Protein AF-A0A5R2N6Y0-F1 (afdb_monomer_lite)

Radius of gyration: 17.64 Å; chains: 1; bounding box: 46×38×47 Å

Structure (mmCIF, N/CA/C/O backbone):
data_AF-A0A5R2N6Y0-F1
#
_entry.id   AF-A0A5R2N6Y0-F1
#
loop_
_atom_site.group_PDB
_atom_site.id
_atom_site.type_symbol
_atom_site.label_atom_id
_atom_site.label_alt_id
_atom_site.label_comp_id
_atom_site.label_asym_id
_atom_site.label_entity_id
_atom_site.label_seq_id
_atom_site.pdbx_PDB_ins_code
_atom_site.Cartn_x
_atom_site.Cartn_y
_atom_site.Cartn_z
_atom_site.occupancy
_atom_site.B_iso_or_equiv
_atom_site.auth_seq_id
_atom_site.auth_comp_id
_atom_site.auth_asym_id
_atom_site.auth_atom_id
_atom_site.pdbx_PDB_model_num
ATOM 1 N N . ILE A 1 1 ? -4.511 22.707 -17.462 1.00 57.28 1 ILE A N 1
ATOM 2 C CA . ILE A 1 1 ? -5.552 21.693 -17.153 1.00 57.28 1 ILE A CA 1
ATOM 3 C C . ILE A 1 1 ? -4.842 20.467 -16.600 1.00 57.28 1 ILE A C 1
ATOM 5 O O . ILE A 1 1 ? -3.909 19.995 -17.238 1.00 57.28 1 ILE A O 1
ATOM 9 N N . ARG A 1 2 ? -5.201 20.004 -15.399 1.00 82.38 2 ARG A N 1
ATOM 10 C CA . ARG A 1 2 ? -4.613 18.801 -14.795 1.00 82.38 2 ARG A CA 1
ATOM 11 C C . ARG A 1 2 ? -5.496 17.604 -15.135 1.00 82.38 2 ARG A C 1
ATOM 13 O O . ARG A 1 2 ? -6.701 17.684 -14.935 1.00 82.38 2 ARG A O 1
ATOM 20 N N . LEU A 1 3 ? -4.907 16.534 -15.666 1.00 91.38 3 LEU A N 1
ATOM 21 C CA . LEU A 1 3 ? -5.649 15.322 -16.025 1.00 91.38 3 LEU A CA 1
ATOM 22 C C . LEU A 1 3 ? -6.227 14.631 -14.771 1.00 91.38 3 LEU A C 1
ATOM 24 O O . LEU A 1 3 ? -5.523 14.586 -13.751 1.00 91.38 3 LEU A O 1
ATOM 28 N N . PRO A 1 4 ? -7.440 14.048 -14.852 1.00 93.94 4 PRO A N 1
ATOM 29 C CA . PRO A 1 4 ? -8.005 13.199 -13.802 1.00 93.94 4 PRO A CA 1
ATOM 30 C C . PRO A 1 4 ? -7.062 12.065 -13.375 1.00 93.94 4 PRO A C 1
ATOM 32 O O . PRO A 1 4 ? -6.214 11.610 -14.151 1.00 93.94 4 PRO A O 1
ATOM 35 N N . ALA A 1 5 ? -7.156 11.628 -12.122 1.00 94.38 5 ALA A N 1
ATOM 36 C CA . ALA A 1 5 ? -6.259 10.621 -11.551 1.00 94.38 5 ALA A CA 1
ATOM 37 C C . ALA A 1 5 ? -6.280 9.262 -12.272 1.00 94.38 5 ALA A C 1
ATOM 39 O O . ALA A 1 5 ? -5.222 8.680 -12.508 1.00 94.38 5 ALA A O 1
ATOM 40 N N . ASP A 1 6 ? -7.454 8.789 -12.674 1.00 94.06 6 ASP A N 1
ATOM 41 C CA . ASP A 1 6 ? -7.654 7.590 -13.490 1.00 94.06 6 ASP A CA 1
ATOM 42 C C . ASP A 1 6 ? -6.983 7.728 -14.868 1.00 94.06 6 ASP A C 1
ATOM 44 O O . ASP A 1 6 ? -6.255 6.837 -15.304 1.00 94.06 6 ASP A O 1
ATOM 48 N N . C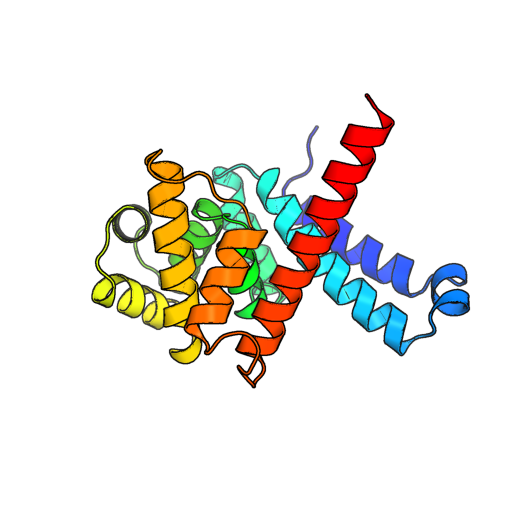YS A 1 7 ? -7.111 8.891 -15.514 1.00 95.44 7 CYS A N 1
ATOM 49 C CA . CYS A 1 7 ? -6.442 9.181 -16.782 1.00 95.44 7 CYS A CA 1
ATOM 50 C C . CYS A 1 7 ? -4.914 9.183 -16.625 1.00 95.44 7 CYS A C 1
ATOM 52 O O . CYS A 1 7 ? -4.198 8.589 -17.434 1.00 95.44 7 CYS A O 1
ATOM 54 N N . ARG A 1 8 ? -4.395 9.801 -15.556 1.00 95.56 8 ARG A N 1
ATOM 55 C CA . ARG A 1 8 ? -2.959 9.771 -15.233 1.00 95.56 8 ARG A CA 1
ATOM 56 C C . ARG A 1 8 ? -2.473 8.345 -14.978 1.00 95.56 8 ARG A C 1
ATOM 58 O O . ARG A 1 8 ? -1.400 7.982 -15.454 1.00 95.56 8 ARG A O 1
ATOM 65 N N . HIS A 1 9 ? -3.266 7.528 -14.287 1.00 96.50 9 HIS A N 1
ATOM 66 C CA . HIS A 1 9 ? -2.931 6.129 -14.051 1.00 96.50 9 HIS A CA 1
ATOM 67 C C . HIS A 1 9 ? -2.941 5.329 -15.360 1.00 96.50 9 HIS A C 1
ATOM 69 O O . HIS A 1 9 ? -2.053 4.515 -15.595 1.00 96.50 9 HIS A O 1
ATOM 75 N N . MET A 1 10 ? -3.912 5.559 -16.244 1.00 96.06 10 MET A N 1
ATOM 76 C CA . MET A 1 10 ? -3.956 4.909 -17.554 1.00 96.06 10 MET A CA 1
ATOM 77 C C . MET A 1 10 ? -2.708 5.227 -18.386 1.00 96.06 10 MET A C 1
ATOM 79 O O . MET A 1 10 ? -2.107 4.324 -18.968 1.00 96.06 10 MET A O 1
ATOM 83 N N . LEU A 1 11 ? -2.295 6.497 -18.417 1.00 96.19 11 LEU A N 1
ATOM 84 C CA . LEU A 1 11 ? -1.080 6.922 -19.115 1.00 96.19 11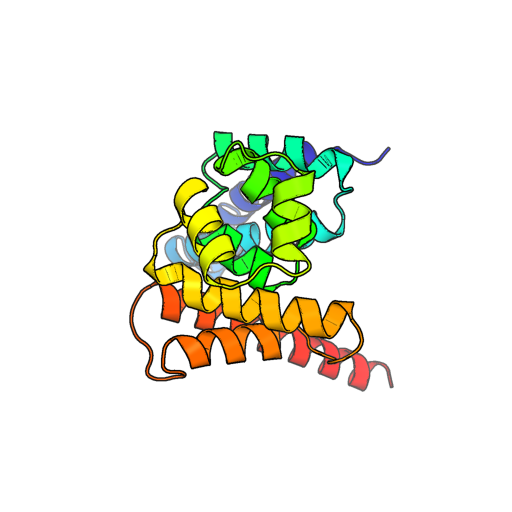 LEU A CA 1
ATOM 85 C C . LEU A 1 11 ? 0.173 6.272 -18.528 1.00 96.19 11 LEU A C 1
ATOM 87 O O . LEU A 1 11 ? 1.023 5.813 -19.283 1.00 96.19 11 LEU A O 1
ATOM 91 N N . LEU A 1 12 ? 0.265 6.193 -17.200 1.00 95.50 12 LEU A N 1
ATOM 92 C CA . LEU A 1 12 ? 1.356 5.521 -16.497 1.00 95.50 12 LEU A CA 1
ATOM 93 C C . LEU A 1 12 ? 1.482 4.054 -16.929 1.00 95.50 12 LEU A C 1
ATOM 95 O O . LEU A 1 12 ? 2.579 3.620 -17.275 1.00 95.50 12 LEU A O 1
ATOM 99 N N . ILE A 1 13 ? 0.371 3.311 -16.967 1.00 95.12 13 ILE A N 1
ATOM 100 C CA . ILE A 1 13 ? 0.380 1.899 -17.379 1.00 95.12 13 ILE A CA 1
ATOM 101 C C . ILE A 1 13 ? 0.777 1.758 -18.849 1.00 95.12 13 ILE A C 1
ATOM 103 O O . ILE A 1 13 ? 1.698 1.005 -19.157 1.00 95.12 13 ILE A O 1
ATOM 107 N N . LYS A 1 14 ? 0.165 2.535 -19.751 1.00 95.69 14 LYS A N 1
ATOM 108 C CA . LYS A 1 14 ? 0.486 2.497 -21.189 1.00 95.69 14 LYS A CA 1
ATOM 109 C C . LYS A 1 14 ? 1.938 2.872 -21.478 1.00 95.69 14 LYS A C 1
ATOM 111 O O . LYS A 1 14 ? 2.580 2.265 -22.338 1.00 95.69 14 LYS A O 1
ATOM 116 N N . LEU A 1 15 ? 2.472 3.859 -20.760 1.00 95.06 15 LEU A N 1
ATOM 117 C CA . LEU A 1 15 ? 3.880 4.230 -20.850 1.00 95.06 15 LEU A CA 1
ATOM 118 C C . LEU A 1 15 ? 4.766 3.061 -20.416 1.00 95.06 15 LEU A C 1
ATOM 120 O O . LEU A 1 15 ? 5.725 2.737 -21.112 1.00 95.06 15 LEU A O 1
ATOM 124 N N . GLY A 1 16 ? 4.424 2.401 -19.309 1.00 93.94 16 GLY A N 1
ATOM 125 C CA . GLY A 1 16 ? 5.150 1.228 -18.844 1.00 93.94 16 GLY A CA 1
ATOM 126 C C . GLY A 1 16 ? 5.135 0.083 -19.859 1.00 93.94 16 GLY A C 1
ATOM 127 O O . GLY A 1 16 ? 6.185 -0.454 -20.208 1.00 93.94 16 GLY A O 1
ATOM 128 N N . GLU A 1 17 ? 3.968 -0.250 -20.405 1.00 93.31 17 GLU A N 1
ATOM 129 C CA . GLU A 1 17 ? 3.820 -1.267 -21.454 1.00 93.31 17 GLU A CA 1
ATOM 130 C C . GLU A 1 17 ? 4.674 -0.952 -22.687 1.00 93.31 17 GLU A C 1
ATOM 132 O O . GLU A 1 17 ? 5.373 -1.829 -23.195 1.00 93.31 17 GLU A O 1
ATOM 137 N N . THR A 1 18 ? 4.683 0.312 -23.116 1.00 94.94 18 THR A N 1
ATOM 138 C CA . THR A 1 18 ? 5.470 0.768 -24.268 1.00 94.94 18 THR A CA 1
ATOM 139 C C . THR A 1 18 ? 6.968 0.656 -23.987 1.00 94.94 18 THR A C 1
ATOM 141 O O . THR A 1 18 ? 7.702 0.029 -24.754 1.00 94.94 18 THR A O 1
ATOM 144 N N . LEU A 1 19 ? 7.430 1.198 -22.854 1.00 93.06 19 LEU A N 1
ATOM 145 C CA . LEU A 1 19 ? 8.840 1.166 -22.454 1.00 93.06 19 LEU A CA 1
ATOM 146 C C . LEU A 1 19 ? 9.360 -0.264 -22.303 1.00 93.06 19 LEU A C 1
ATOM 148 O O . LEU A 1 19 ? 10.490 -0.541 -22.694 1.00 93.06 19 LEU A O 1
ATOM 152 N N . LYS A 1 20 ? 8.532 -1.181 -21.793 1.00 93.19 20 LYS A N 1
ATOM 153 C CA . LYS A 1 20 ? 8.876 -2.601 -21.648 1.00 93.19 20 LYS A CA 1
ATOM 154 C C . LYS A 1 20 ? 9.279 -3.233 -22.981 1.00 93.19 20 LYS A C 1
ATOM 156 O O . LYS A 1 20 ? 10.174 -4.067 -23.007 1.00 93.19 20 LYS A O 1
ATOM 161 N N . THR A 1 21 ? 8.624 -2.833 -24.070 1.00 92.50 21 THR A N 1
ATOM 162 C CA . THR A 1 21 ? 8.862 -3.365 -25.424 1.00 92.50 21 THR A CA 1
ATOM 163 C C . THR A 1 21 ? 9.899 -2.579 -26.227 1.00 92.50 21 THR A C 1
ATOM 165 O O . THR A 1 21 ? 10.207 -2.945 -27.358 1.00 92.50 21 THR A O 1
ATOM 168 N N . SER A 1 22 ? 10.459 -1.507 -25.657 1.00 95.25 22 SER A N 1
ATOM 169 C CA . SER A 1 22 ? 11.467 -0.693 -26.334 1.00 95.25 22 SER A CA 1
ATOM 170 C C . SER A 1 22 ? 12.722 -1.520 -26.649 1.00 95.25 22 SER A C 1
ATOM 172 O O . SER A 1 22 ? 13.225 -2.207 -25.751 1.00 95.25 22 SER A O 1
ATOM 174 N N . PRO A 1 23 ? 13.298 -1.404 -27.864 1.00 95.12 23 PRO A N 1
ATOM 175 C CA . PRO A 1 23 ? 14.537 -2.090 -28.226 1.00 95.12 23 PRO A CA 1
ATOM 176 C C . PRO A 1 23 ? 15.677 -1.854 -27.229 1.00 95.12 23 PRO A C 1
ATOM 178 O O . PRO A 1 23 ? 16.422 -2.778 -26.920 1.00 95.12 23 PRO A O 1
ATOM 181 N N . LEU A 1 24 ? 15.775 -0.644 -26.665 1.00 94.94 24 LEU A N 1
ATOM 182 C CA . LEU A 1 24 ? 16.801 -0.300 -25.680 1.00 94.94 24 LEU A CA 1
ATOM 183 C C . LEU A 1 24 ? 16.637 -1.094 -24.374 1.00 94.94 24 LEU A C 1
ATOM 185 O O . LEU A 1 24 ? 17.597 -1.669 -23.869 1.00 94.94 24 LEU A O 1
ATOM 189 N N . VAL A 1 25 ? 15.418 -1.142 -23.828 1.00 93.56 25 VAL A N 1
ATOM 190 C CA . VAL A 1 25 ? 15.126 -1.863 -22.576 1.00 93.56 25 VAL A CA 1
ATOM 191 C C . VAL A 1 25 ? 15.329 -3.363 -22.772 1.00 93.56 25 VAL A C 1
ATOM 193 O O . VAL A 1 25 ? 15.948 -4.025 -21.937 1.00 93.56 25 VAL A O 1
ATOM 196 N N . MET A 1 26 ? 14.869 -3.881 -23.909 1.00 93.75 26 MET A N 1
ATOM 197 C CA . MET A 1 26 ? 15.030 -5.279 -24.285 1.00 93.75 26 MET A CA 1
ATOM 198 C C . MET A 1 26 ? 16.501 -5.676 -24.428 1.00 93.75 26 MET A C 1
ATOM 200 O O . MET A 1 26 ? 16.897 -6.704 -23.881 1.00 93.75 26 MET A O 1
ATOM 204 N N . ALA A 1 27 ? 17.317 -4.845 -25.082 1.00 94.44 27 ALA A N 1
ATOM 205 C CA . ALA A 1 27 ? 18.749 -5.088 -25.241 1.00 94.44 27 ALA A CA 1
ATOM 206 C C . ALA A 1 27 ? 19.511 -5.064 -23.904 1.00 94.44 27 ALA A C 1
ATOM 208 O O . ALA A 1 27 ? 20.432 -5.852 -23.710 1.00 94.44 27 ALA A O 1
ATOM 209 N N . LEU A 1 28 ? 19.126 -4.191 -22.967 1.00 94.19 28 LEU A N 1
ATOM 210 C CA . LEU A 1 28 ? 19.816 -4.043 -21.680 1.00 94.19 28 LEU A CA 1
ATOM 211 C C . LEU A 1 28 ? 19.424 -5.095 -20.633 1.00 94.19 28 LEU A C 1
ATOM 213 O O . LEU A 1 28 ? 20.216 -5.401 -19.742 1.00 94.19 28 LEU A O 1
ATOM 217 N N . MET A 1 29 ? 18.185 -5.594 -20.670 1.00 92.94 29 MET A N 1
ATOM 218 C CA . MET A 1 29 ? 17.612 -6.358 -19.552 1.00 92.94 29 MET A CA 1
ATOM 219 C C . MET A 1 29 ? 17.082 -7.738 -19.947 1.00 92.94 29 MET A C 1
ATOM 221 O O . MET A 1 29 ? 16.985 -8.607 -19.079 1.00 92.94 29 MET A O 1
ATOM 225 N N . GLY A 1 30 ? 16.737 -7.951 -21.218 1.00 93.12 30 GLY A N 1
ATOM 226 C CA . GLY A 1 30 ? 15.972 -9.115 -21.661 1.00 93.12 30 GLY A CA 1
ATOM 227 C C . GLY A 1 30 ? 14.502 -9.083 -21.211 1.00 93.12 30 GLY A C 1
ATOM 228 O O . GLY A 1 30 ? 14.109 -8.315 -20.329 1.00 93.12 30 GLY A O 1
ATOM 229 N N . THR A 1 31 ? 13.681 -9.951 -21.811 1.00 92.19 31 THR A N 1
ATOM 230 C CA . THR A 1 31 ? 12.213 -10.007 -21.629 1.00 92.19 31 THR A CA 1
ATOM 231 C C . THR A 1 31 ? 11.795 -10.137 -20.164 1.00 92.19 31 THR A C 1
ATOM 233 O O . THR A 1 31 ? 11.099 -9.276 -19.628 1.00 92.19 31 THR A O 1
ATOM 236 N N . ALA A 1 32 ? 12.254 -11.196 -19.493 1.00 92.38 32 ALA A N 1
ATOM 237 C CA . ALA A 1 32 ? 11.791 -11.559 -18.156 1.00 92.38 32 ALA A CA 1
ATOM 238 C C . ALA A 1 32 ? 12.119 -10.481 -17.110 1.00 92.38 32 ALA A C 1
ATOM 240 O O . ALA A 1 32 ? 11.308 -10.162 -16.235 1.00 92.38 32 ALA A O 1
ATOM 241 N N . ARG A 1 33 ? 13.311 -9.874 -17.202 1.00 92.81 33 ARG A N 1
ATOM 242 C CA . ARG A 1 33 ? 13.708 -8.798 -16.287 1.00 92.81 33 ARG A CA 1
ATOM 243 C C . ARG A 1 33 ? 12.958 -7.505 -16.596 1.00 92.81 33 ARG A C 1
ATOM 245 O O . ARG A 1 33 ? 12.557 -6.827 -15.651 1.00 92.81 33 ARG A O 1
ATOM 252 N N . ALA A 1 34 ? 12.749 -7.177 -17.874 1.00 93.31 34 ALA A N 1
ATOM 253 C CA . ALA A 1 34 ? 11.971 -6.010 -18.282 1.00 93.31 34 ALA A CA 1
ATOM 254 C C . ALA A 1 34 ? 10.522 -6.094 -17.773 1.00 93.31 34 ALA A C 1
ATOM 256 O O . ALA A 1 34 ? 10.026 -5.136 -17.183 1.00 93.31 34 ALA A O 1
ATOM 257 N N . GLU A 1 35 ? 9.871 -7.253 -17.902 1.00 92.31 35 GLU A N 1
ATOM 258 C CA . GLU A 1 35 ? 8.526 -7.500 -17.365 1.00 92.31 35 GLU A CA 1
ATOM 259 C C . GLU A 1 35 ? 8.453 -7.294 -15.855 1.00 92.31 35 GLU A C 1
ATOM 261 O O . GLU A 1 35 ? 7.593 -6.557 -15.360 1.00 92.31 35 GLU A O 1
ATOM 266 N N . ARG A 1 36 ? 9.379 -7.910 -15.111 1.00 90.19 36 ARG A N 1
ATOM 267 C CA . ARG A 1 36 ? 9.393 -7.806 -13.651 1.00 90.19 36 ARG A CA 1
ATOM 268 C C . ARG A 1 36 ? 9.601 -6.366 -13.191 1.00 90.19 36 ARG A C 1
ATOM 270 O O . ARG A 1 36 ? 8.836 -5.879 -12.360 1.00 90.19 36 ARG A O 1
ATOM 277 N N . VAL A 1 37 ? 10.611 -5.691 -13.743 1.00 91.25 37 VAL A N 1
ATOM 278 C CA . VAL A 1 37 ? 10.953 -4.314 -13.369 1.00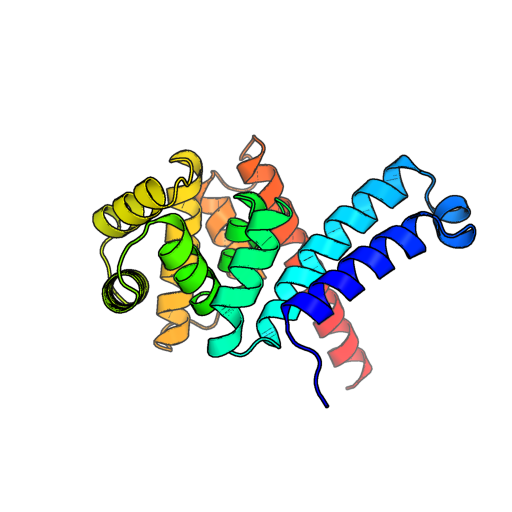 91.25 37 VAL A CA 1
ATOM 279 C C . VAL A 1 37 ? 9.836 -3.355 -13.746 1.00 91.25 37 VAL A C 1
ATOM 281 O O . VAL A 1 37 ? 9.507 -2.483 -12.945 1.00 91.25 37 VAL A O 1
ATOM 284 N N . MET A 1 38 ? 9.204 -3.532 -14.909 1.00 92.88 38 MET A N 1
ATOM 285 C CA . MET A 1 38 ? 8.116 -2.653 -15.317 1.00 92.88 38 MET A CA 1
ATOM 286 C C . MET A 1 38 ? 6.889 -2.800 -14.419 1.00 92.88 38 MET A C 1
ATOM 288 O O . MET A 1 38 ? 6.314 -1.797 -14.002 1.00 92.88 38 MET A O 1
ATOM 292 N N . ARG A 1 39 ? 6.519 -4.033 -14.056 1.00 89.88 39 ARG A N 1
ATOM 293 C CA . ARG A 1 39 ? 5.416 -4.284 -13.119 1.00 89.88 39 ARG A CA 1
ATOM 294 C C . ARG A 1 39 ? 5.681 -3.638 -11.757 1.00 89.88 39 ARG A C 1
ATOM 296 O O . ARG A 1 39 ? 4.815 -2.950 -11.224 1.00 89.88 39 ARG A O 1
ATOM 303 N N . GLU A 1 40 ? 6.885 -3.811 -11.212 1.00 89.94 40 GLU A N 1
ATOM 304 C CA . GLU A 1 40 ? 7.291 -3.177 -9.949 1.00 89.94 40 GLU A CA 1
ATOM 305 C C . GLU A 1 40 ? 7.303 -1.640 -10.048 1.00 89.94 40 GLU A C 1
ATOM 307 O O . GLU A 1 40 ? 6.867 -0.955 -9.120 1.00 89.94 40 GLU A O 1
ATOM 312 N N . ALA A 1 41 ? 7.783 -1.085 -11.164 1.00 92.44 41 ALA A N 1
ATOM 313 C CA . ALA A 1 41 ? 7.814 0.354 -11.407 1.00 92.44 41 ALA A CA 1
ATOM 314 C C . ALA A 1 41 ? 6.405 0.946 -11.526 1.00 92.44 41 ALA A C 1
ATOM 316 O O . ALA A 1 41 ? 6.136 1.967 -10.897 1.00 92.44 41 ALA A O 1
ATOM 317 N N . CYS A 1 42 ? 5.499 0.285 -12.253 1.00 94.50 42 CYS A N 1
ATOM 318 C CA . CYS A 1 42 ? 4.108 0.713 -12.385 1.00 94.50 42 CYS A CA 1
ATOM 319 C C . CYS A 1 42 ? 3.416 0.737 -11.022 1.00 94.50 42 CYS A C 1
ATOM 321 O O . CYS A 1 42 ? 2.864 1.762 -10.646 1.00 94.50 42 CYS A O 1
ATOM 323 N N . VAL A 1 43 ? 3.541 -0.333 -10.228 1.00 92.75 43 VAL A N 1
ATOM 324 C CA . VAL A 1 43 ? 2.970 -0.387 -8.871 1.00 92.75 43 VAL A CA 1
ATOM 325 C C . VAL A 1 43 ? 3.488 0.758 -7.994 1.00 92.75 43 VAL A C 1
ATOM 327 O O . VAL A 1 43 ? 2.705 1.403 -7.298 1.00 92.75 43 VAL A O 1
ATOM 330 N N . LYS A 1 44 ? 4.795 1.048 -8.029 1.00 92.31 44 LYS A N 1
ATOM 331 C CA . LYS A 1 44 ? 5.374 2.176 -7.280 1.00 92.31 44 LYS A CA 1
ATOM 332 C C . LYS A 1 44 ? 4.845 3.520 -7.765 1.00 92.31 44 LYS A C 1
ATOM 334 O O . LYS A 1 44 ? 4.424 4.334 -6.950 1.00 92.31 44 LYS A O 1
ATOM 339 N N . ALA A 1 45 ? 4.830 3.730 -9.075 1.00 95.00 45 ALA A N 1
ATOM 340 C CA . ALA A 1 45 ? 4.345 4.963 -9.668 1.00 95.00 45 ALA A CA 1
ATOM 341 C C . ALA A 1 45 ? 2.849 5.179 -9.374 1.00 95.00 45 ALA A C 1
ATOM 343 O O . ALA A 1 45 ? 2.443 6.312 -9.134 1.00 95.00 45 ALA A O 1
ATOM 344 N N . SER A 1 46 ? 2.039 4.117 -9.305 1.00 96.25 46 SER A N 1
ATOM 345 C CA . SER A 1 46 ? 0.634 4.194 -8.891 1.00 96.25 46 SER A CA 1
ATOM 346 C C . SER A 1 46 ? 0.490 4.651 -7.437 1.00 96.25 46 SER A C 1
ATOM 348 O O . SER A 1 46 ? -0.404 5.435 -7.135 1.00 96.25 46 SER A O 1
ATOM 350 N N . VAL A 1 47 ? 1.392 4.235 -6.539 1.00 95.69 47 VAL A N 1
ATOM 351 C CA . VAL A 1 47 ? 1.422 4.734 -5.151 1.00 95.69 47 VAL A CA 1
ATOM 352 C C . VAL A 1 47 ? 1.842 6.206 -5.092 1.00 95.69 47 VAL A C 1
ATOM 354 O O . VAL A 1 47 ? 1.231 6.982 -4.360 1.00 95.69 47 VAL A O 1
ATOM 357 N N . THR A 1 48 ? 2.828 6.625 -5.889 1.00 94.06 48 THR A N 1
ATOM 358 C CA . THR A 1 48 ? 3.215 8.043 -6.009 1.00 94.06 48 THR A CA 1
ATOM 359 C C . THR A 1 48 ? 2.086 8.892 -6.598 1.00 94.06 48 THR A C 1
ATOM 361 O O . THR A 1 48 ? 1.838 10.005 -6.145 1.00 94.06 48 THR A O 1
ATOM 364 N N . LEU A 1 49 ? 1.333 8.365 -7.567 1.00 95.75 49 LEU A N 1
ATOM 365 C CA . LEU A 1 49 ? 0.192 9.056 -8.168 1.00 95.75 49 LEU A CA 1
ATOM 366 C C . LEU A 1 49 ? -0.871 9.429 -7.123 1.00 95.75 49 LEU A C 1
ATOM 368 O O . LEU A 1 49 ? -1.481 10.496 -7.238 1.00 95.75 49 LEU A O 1
ATOM 372 N N . ILE A 1 50 ? -1.054 8.605 -6.085 1.00 96.31 50 ILE A N 1
ATOM 373 C CA . ILE A 1 50 ? -1.978 8.887 -4.977 1.00 96.31 50 ILE A CA 1
ATOM 374 C C . ILE A 1 50 ? -1.590 10.172 -4.232 1.00 96.31 50 ILE A C 1
ATOM 376 O O . ILE A 1 50 ? -2.481 10.930 -3.865 1.00 96.31 50 ILE A O 1
ATOM 380 N N . GLU A 1 51 ? -0.298 10.474 -4.055 1.00 90.69 51 GLU A N 1
ATOM 381 C CA . GLU A 1 51 ? 0.163 11.707 -3.379 1.00 90.69 51 GLU A CA 1
ATOM 382 C C . GLU A 1 51 ? -0.342 12.962 -4.080 1.00 90.69 51 GLU A C 1
ATOM 384 O O . GLU A 1 51 ? -0.745 13.936 -3.454 1.00 90.69 51 GLU A O 1
ATOM 389 N N . GLY A 1 52 ? -0.363 12.912 -5.409 1.00 89.94 52 GLY A N 1
ATOM 390 C CA . GLY A 1 52 ? -0.912 13.965 -6.237 1.00 89.94 52 GLY A CA 1
ATOM 391 C C . GLY A 1 52 ? -2.412 13.825 -6.481 1.00 89.94 52 GLY A C 1
ATOM 392 O O . GLY A 1 52 ? -2.903 14.465 -7.407 1.00 89.94 52 GLY A O 1
ATOM 393 N N . THR A 1 53 ? -3.160 12.984 -5.780 1.00 94.94 53 THR A N 1
ATOM 394 C CA . THR A 1 53 ? -4.586 12.775 -6.061 1.00 94.94 53 THR A CA 1
ATOM 395 C C . THR A 1 53 ? -5.441 13.343 -4.943 1.00 94.94 53 THR A C 1
ATOM 397 O O . THR A 1 53 ? -5.294 12.967 -3.783 1.00 94.94 53 THR A O 1
ATOM 400 N N . ARG A 1 54 ? -6.342 14.259 -5.313 1.00 93.81 54 ARG A N 1
ATOM 401 C CA . ARG A 1 54 ? -7.263 14.896 -4.372 1.00 93.81 54 ARG A CA 1
ATOM 402 C C . ARG A 1 54 ? -8.272 13.876 -3.853 1.00 93.81 54 ARG A C 1
ATOM 404 O O . ARG A 1 54 ? -8.588 12.915 -4.553 1.00 93.81 54 ARG A O 1
ATOM 411 N N . GLN A 1 55 ? -8.772 14.088 -2.642 1.00 93.06 55 GLN A N 1
ATOM 412 C CA . GLN A 1 55 ? -9.643 13.128 -1.964 1.00 93.06 55 GLN A CA 1
ATOM 413 C C . GLN A 1 55 ? -10.931 12.853 -2.755 1.00 93.06 55 GLN A C 1
ATOM 415 O O . GLN A 1 55 ? -11.346 11.704 -2.870 1.00 93.06 55 GLN A O 1
ATOM 420 N N . GLU A 1 56 ? -11.508 13.873 -3.393 1.00 94.50 56 GLU A N 1
ATOM 421 C CA . GLU A 1 56 ? -12.686 13.739 -4.256 1.00 94.50 56 GLU A CA 1
ATOM 422 C C . GLU A 1 56 ? -12.450 12.850 -5.494 1.00 94.50 56 GLU A C 1
ATOM 424 O O . GLU A 1 56 ? -13.397 12.307 -6.057 1.00 94.50 56 GLU A O 1
ATOM 429 N N . GLU A 1 57 ? -11.192 12.653 -5.904 1.00 95.88 57 GLU A N 1
ATOM 430 C CA . GLU A 1 57 ? -10.816 11.779 -7.022 1.00 95.88 57 GLU A CA 1
ATOM 431 C C . GLU A 1 57 ? -10.510 10.336 -6.568 1.00 95.88 57 GLU A C 1
ATOM 433 O O . GLU A 1 57 ? -10.357 9.452 -7.414 1.00 95.88 57 GLU A O 1
ATOM 438 N N . HIS A 1 58 ? -10.422 10.057 -5.255 1.00 96.94 58 HIS A N 1
ATOM 439 C CA . HIS A 1 58 ? -10.061 8.722 -4.747 1.00 96.94 58 HIS A CA 1
ATOM 440 C C . HIS A 1 58 ? -11.077 7.666 -5.166 1.00 96.94 58 HIS A C 1
ATOM 442 O O . HIS A 1 58 ? -10.670 6.619 -5.659 1.00 96.94 58 HIS A O 1
ATOM 448 N N . ALA A 1 59 ? -12.377 7.942 -5.030 1.00 95.06 59 ALA A N 1
ATOM 449 C CA . ALA A 1 59 ? -13.430 6.991 -5.390 1.00 95.06 59 ALA A CA 1
ATOM 450 C C . ALA A 1 59 ? -13.345 6.561 -6.866 1.00 95.06 59 ALA A C 1
ATOM 452 O O . ALA A 1 59 ? -13.373 5.368 -7.166 1.00 95.06 59 ALA A O 1
ATOM 453 N N . ALA A 1 60 ? -13.157 7.521 -7.777 1.00 96.00 60 ALA A N 1
ATOM 454 C CA . ALA A 1 60 ? -13.008 7.246 -9.204 1.00 96.00 60 ALA A CA 1
ATOM 455 C C . ALA A 1 60 ? -11.734 6.438 -9.505 1.00 96.00 60 ALA A C 1
ATOM 457 O O . ALA A 1 60 ? -11.781 5.456 -10.246 1.00 96.00 60 ALA A O 1
ATOM 458 N N . LEU A 1 61 ? -10.601 6.803 -8.891 1.00 97.75 61 LEU A N 1
ATOM 459 C CA . LEU A 1 61 ? -9.344 6.069 -9.055 1.00 97.75 61 LEU A CA 1
ATOM 460 C C . LEU A 1 61 ? -9.437 4.636 -8.502 1.00 97.75 61 LEU A C 1
ATOM 462 O O . LEU A 1 61 ? -8.915 3.710 -9.116 1.00 97.75 61 LEU A O 1
ATOM 466 N N . ILE A 1 62 ? -10.106 4.437 -7.366 1.00 97.62 62 ILE A N 1
ATOM 467 C CA . ILE A 1 62 ? -10.314 3.116 -6.760 1.00 97.62 62 ILE A CA 1
ATOM 468 C C . ILE A 1 62 ? -11.158 2.233 -7.669 1.00 97.62 62 ILE A C 1
ATOM 470 O O . ILE A 1 62 ? -10.767 1.096 -7.929 1.00 97.62 62 ILE A O 1
ATOM 474 N N . GLU A 1 63 ? -12.276 2.747 -8.182 1.00 96.62 63 GLU A N 1
ATOM 475 C CA . GLU A 1 63 ? -13.131 1.985 -9.093 1.00 96.62 63 GLU A CA 1
ATOM 476 C C . GLU A 1 63 ? -12.380 1.614 -10.373 1.00 96.62 63 GLU A C 1
ATOM 478 O O . GLU A 1 63 ? -12.407 0.469 -10.820 1.00 96.62 63 GLU A O 1
ATOM 483 N N . HIS A 1 64 ? -11.604 2.550 -10.908 1.00 97.25 64 HIS A N 1
ATOM 484 C CA . HIS A 1 64 ? -10.736 2.314 -12.050 1.00 97.25 64 HIS A CA 1
ATOM 485 C C . HIS A 1 64 ? -9.688 1.211 -11.801 1.00 97.25 64 HIS A C 1
ATOM 487 O O . HIS A 1 64 ? -9.526 0.310 -12.628 1.00 97.25 64 HIS A O 1
ATOM 493 N N . LEU A 1 65 ? -8.997 1.240 -10.656 1.00 97.31 65 LEU A N 1
ATOM 494 C CA . LEU A 1 65 ? -8.056 0.187 -10.256 1.00 97.31 65 LEU A CA 1
ATOM 495 C C . LEU A 1 65 ? -8.762 -1.159 -10.060 1.00 97.31 65 LEU A C 1
ATOM 497 O O . LEU A 1 65 ? -8.208 -2.196 -10.418 1.00 97.31 65 LEU A O 1
ATOM 501 N N . ARG A 1 66 ? -9.979 -1.154 -9.503 1.00 95.94 66 ARG A N 1
ATOM 502 C CA . ARG A 1 66 ? -10.788 -2.358 -9.280 1.00 95.94 66 ARG A CA 1
ATOM 503 C C . ARG A 1 66 ? -11.171 -3.013 -10.603 1.00 95.94 66 ARG A C 1
ATOM 505 O O . ARG A 1 66 ? -10.946 -4.208 -10.760 1.00 95.94 66 ARG A O 1
ATOM 512 N N . LEU A 1 67 ? -11.679 -2.236 -11.560 1.00 96.06 67 LEU A N 1
ATOM 513 C CA . LEU A 1 67 ? -12.068 -2.725 -12.887 1.00 96.06 67 LEU A CA 1
ATOM 514 C C . LEU A 1 67 ? -10.884 -3.296 -13.676 1.00 96.06 67 LEU A C 1
ATOM 516 O O . LEU A 1 67 ? -11.063 -4.243 -14.437 1.00 96.06 67 LEU A O 1
ATOM 520 N N . ARG A 1 68 ? -9.672 -2.765 -13.476 1.00 94.75 68 ARG A N 1
ATOM 521 C CA . ARG A 1 68 ? -8.452 -3.321 -14.084 1.00 94.75 68 ARG A CA 1
ATOM 522 C C . ARG A 1 68 ? -7.828 -4.489 -13.320 1.00 94.75 68 ARG A C 1
ATOM 524 O O . ARG A 1 68 ? -6.909 -5.111 -13.838 1.00 94.75 68 ARG A O 1
ATOM 531 N N . GLY A 1 69 ? -8.283 -4.777 -12.102 1.00 94.19 69 GLY A N 1
ATOM 532 C CA . GLY A 1 69 ? -7.648 -5.773 -11.234 1.00 94.19 69 GLY A CA 1
ATOM 533 C C . GLY A 1 69 ? -6.342 -5.302 -10.578 1.00 94.19 69 GLY A C 1
ATOM 534 O O . GLY A 1 69 ? -5.632 -6.108 -9.983 1.00 94.19 69 GLY A O 1
ATOM 535 N N . ASP A 1 70 ? -6.036 -4.005 -10.628 1.00 95.44 70 ASP A N 1
ATOM 536 C CA . ASP A 1 70 ? -4.842 -3.421 -10.004 1.00 95.44 70 ASP A CA 1
ATOM 537 C C . ASP A 1 70 ? -5.021 -3.177 -8.497 1.00 95.44 70 ASP A C 1
ATOM 539 O O . ASP A 1 70 ? -4.038 -3.053 -7.759 1.00 95.44 70 ASP A O 1
ATOM 543 N N . LEU A 1 71 ? -6.269 -3.137 -8.010 1.00 96.44 71 LEU A N 1
ATOM 544 C CA . LEU A 1 71 ? -6.598 -2.986 -6.588 1.00 96.44 71 LEU A CA 1
ATOM 545 C C . LEU A 1 71 ? -6.381 -4.303 -5.817 1.00 96.44 71 LEU A C 1
ATOM 547 O O . LEU A 1 71 ? -7.308 -4.915 -5.294 1.00 96.44 71 LEU A O 1
ATOM 551 N N . THR A 1 72 ? -5.132 -4.760 -5.769 1.00 95.56 72 THR A N 1
ATOM 552 C CA . THR A 1 72 ? -4.734 -6.025 -5.135 1.00 95.56 72 THR A CA 1
ATOM 553 C C . THR A 1 72 ? -4.420 -5.860 -3.646 1.00 95.56 72 THR A C 1
ATOM 555 O O . THR A 1 72 ? -4.083 -4.769 -3.180 1.00 95.56 72 THR A O 1
ATOM 558 N N . ALA A 1 73 ? -4.413 -6.965 -2.889 1.00 94.75 73 ALA A N 1
ATOM 559 C CA . ALA A 1 73 ? -3.947 -6.957 -1.499 1.00 94.75 73 ALA A CA 1
ATOM 560 C C . ALA A 1 73 ? -2.510 -6.416 -1.381 1.00 94.75 73 ALA A C 1
ATOM 562 O O . ALA A 1 73 ? -2.223 -5.602 -0.504 1.00 94.75 73 ALA A O 1
ATOM 563 N N . SER A 1 74 ? -1.620 -6.793 -2.309 1.00 95.88 74 SER A N 1
ATOM 564 C CA . SER A 1 74 ? -0.249 -6.275 -2.335 1.00 95.88 74 SER A CA 1
ATOM 565 C C . SER A 1 74 ? -0.175 -4.768 -2.576 1.00 95.88 74 SER A C 1
ATOM 567 O O . SER A 1 74 ? 0.662 -4.092 -1.976 1.00 95.88 74 SER A O 1
ATOM 569 N N . PHE A 1 75 ? -1.068 -4.234 -3.414 1.00 97.38 75 PHE A N 1
ATOM 570 C CA . PHE A 1 75 ? -1.170 -2.800 -3.653 1.00 97.38 75 PHE A CA 1
ATOM 571 C C . PHE A 1 75 ? -1.651 -2.072 -2.396 1.00 97.38 75 PHE A C 1
ATOM 573 O O . PHE A 1 75 ? -1.029 -1.098 -1.985 1.00 97.38 75 PHE A O 1
ATOM 580 N N . LEU A 1 76 ? -2.688 -2.579 -1.724 1.00 97.94 76 LEU A N 1
ATOM 581 C CA . LEU A 1 76 ? -3.191 -1.998 -0.475 1.00 97.94 76 LEU A CA 1
ATOM 582 C C . LEU A 1 76 ? -2.151 -2.031 0.655 1.00 97.94 76 LEU A C 1
ATOM 584 O O . LEU A 1 76 ? -1.991 -1.036 1.360 1.00 97.94 76 LEU A O 1
ATOM 588 N N . ILE A 1 77 ? -1.393 -3.125 0.788 1.00 98.19 77 ILE A N 1
ATOM 589 C CA . ILE A 1 77 ? -0.289 -3.238 1.755 1.00 98.19 77 ILE A CA 1
ATOM 590 C C . ILE A 1 77 ? 0.808 -2.210 1.454 1.00 98.19 77 ILE A C 1
ATOM 592 O O . ILE A 1 77 ? 1.310 -1.561 2.371 1.00 98.19 77 ILE A O 1
ATOM 596 N N . ARG A 1 78 ? 1.168 -2.016 0.179 1.00 97.75 78 ARG A N 1
ATOM 597 C CA . ARG A 1 78 ? 2.143 -0.988 -0.212 1.00 97.75 78 ARG A CA 1
ATOM 598 C C . ARG A 1 78 ? 1.609 0.418 0.068 1.00 97.75 78 ARG A C 1
ATOM 600 O O . ARG A 1 78 ? 2.298 1.217 0.687 1.00 97.75 78 ARG A O 1
ATOM 607 N N . THR A 1 79 ? 0.369 0.698 -0.304 1.00 97.94 79 THR A N 1
ATOM 608 C CA . THR A 1 79 ? -0.325 1.966 -0.043 1.00 97.94 79 THR A CA 1
ATOM 609 C C . THR A 1 79 ? -0.306 2.333 1.442 1.00 97.94 79 THR A C 1
ATOM 611 O O . THR A 1 79 ? 0.101 3.446 1.789 1.00 97.94 79 THR A O 1
ATOM 614 N N . ILE A 1 80 ? -0.659 1.401 2.337 1.00 98.25 80 ILE A N 1
ATOM 615 C CA . ILE A 1 80 ? -0.634 1.677 3.778 1.00 98.25 80 ILE A CA 1
ATOM 616 C C . ILE A 1 80 ? 0.791 1.756 4.335 1.00 98.25 80 ILE A C 1
ATOM 618 O O . ILE A 1 80 ? 1.059 2.603 5.184 1.00 98.25 80 ILE A O 1
ATOM 622 N N . ALA A 1 81 ? 1.740 0.962 3.830 1.00 98.38 81 ALA A N 1
ATOM 623 C CA . ALA A 1 81 ? 3.148 1.087 4.210 1.00 98.38 81 ALA A CA 1
ATOM 624 C C . ALA A 1 81 ? 3.723 2.469 3.849 1.00 98.38 81 ALA A C 1
ATOM 626 O O . ALA A 1 81 ? 4.540 2.999 4.593 1.00 98.38 81 ALA A O 1
ATOM 627 N N . HIS A 1 82 ? 3.254 3.072 2.750 1.00 98.00 82 HIS A N 1
ATOM 628 C CA . HIS A 1 82 ? 3.615 4.421 2.297 1.00 98.00 82 HIS A CA 1
ATOM 629 C C . HIS A 1 82 ? 2.781 5.552 2.934 1.00 98.00 82 HIS A C 1
ATOM 631 O O . HIS A 1 82 ? 2.883 6.709 2.514 1.00 98.00 82 HIS A O 1
ATOM 637 N N . GLY A 1 83 ? 1.937 5.239 3.922 1.00 97.50 83 GLY A N 1
ATOM 638 C CA . GLY A 1 83 ? 1.177 6.237 4.676 1.00 97.50 83 GLY A CA 1
ATOM 639 C C . GLY A 1 83 ? 0.020 6.868 3.916 1.00 97.50 83 GLY A C 1
ATOM 640 O O . GLY A 1 83 ? -0.469 7.920 4.314 1.00 97.50 83 GLY A O 1
ATOM 641 N N . LYS A 1 84 ? -0.463 6.242 2.836 1.00 97.81 84 LYS A N 1
ATOM 642 C CA . LYS A 1 84 ? -1.630 6.729 2.082 1.00 97.81 84 LYS A CA 1
ATOM 643 C C . LYS A 1 84 ? -2.933 6.335 2.785 1.00 97.81 84 LYS A C 1
ATOM 645 O O . LYS A 1 84 ? -3.752 5.605 2.231 1.00 97.81 84 LYS A O 1
ATOM 650 N N . VAL A 1 85 ? -3.090 6.778 4.035 1.00 97.56 85 VAL A N 1
ATOM 651 C CA . VAL A 1 85 ? -4.181 6.370 4.936 1.00 97.56 85 VAL A CA 1
ATOM 652 C C . VAL A 1 85 ? -5.549 6.784 4.390 1.00 97.56 85 VAL A C 1
ATOM 654 O O . VAL A 1 85 ? -6.461 5.964 4.412 1.00 97.56 85 VAL A O 1
ATOM 657 N N . ASP A 1 86 ? -5.685 7.987 3.826 1.00 96.94 86 ASP A N 1
ATOM 658 C CA . ASP A 1 86 ? -6.963 8.468 3.272 1.00 96.94 86 ASP A CA 1
ATOM 659 C C . ASP A 1 86 ? -7.410 7.660 2.048 1.00 96.94 86 ASP A C 1
ATOM 661 O O . ASP A 1 86 ? -8.570 7.257 1.938 1.00 96.94 86 ASP A O 1
ATOM 665 N N . PHE A 1 87 ? -6.467 7.344 1.155 1.00 98.31 87 PHE A N 1
ATOM 666 C CA . PHE A 1 87 ? -6.738 6.487 0.003 1.00 98.31 87 PHE A CA 1
ATOM 667 C C . PHE A 1 87 ? -7.063 5.054 0.442 1.00 98.31 87 PHE A C 1
ATOM 669 O O . PHE A 1 87 ? -8.003 4.446 -0.063 1.00 98.31 87 PHE A O 1
ATOM 676 N N . PHE A 1 88 ? -6.324 4.516 1.419 1.00 98.38 88 PHE A N 1
ATOM 677 C CA . PHE A 1 88 ? -6.616 3.210 2.007 1.00 98.38 88 PHE A CA 1
ATOM 678 C C . PHE A 1 88 ? -8.013 3.182 2.648 1.00 98.38 88 PHE A C 1
ATOM 680 O O . PHE A 1 88 ? -8.757 2.227 2.443 1.00 98.38 88 PHE A O 1
ATOM 687 N N . GLY A 1 89 ? -8.413 4.242 3.354 1.00 98.06 89 GLY A N 1
ATOM 688 C CA . GLY A 1 89 ? -9.760 4.390 3.902 1.00 98.06 89 GLY A CA 1
ATOM 689 C C . GLY A 1 89 ? -10.836 4.444 2.827 1.00 98.06 89 GLY A C 1
ATOM 690 O O . GLY A 1 89 ? -11.821 3.716 2.920 1.00 98.06 89 GLY A O 1
ATOM 691 N N . SER A 1 90 ? -10.615 5.212 1.763 1.00 98.06 90 SER A N 1
ATOM 692 C CA . SER A 1 90 ? -11.517 5.247 0.606 1.00 98.06 90 SER A CA 1
ATOM 693 C C . SER A 1 90 ? -11.646 3.866 -0.055 1.00 98.06 90 SER A C 1
ATOM 695 O O . SER A 1 90 ? -12.745 3.451 -0.424 1.00 98.06 90 SER A O 1
ATOM 697 N N . ALA A 1 91 ? -10.550 3.101 -0.140 1.00 98.19 91 ALA A N 1
ATOM 698 C CA . ALA A 1 91 ? -10.580 1.732 -0.651 1.00 98.19 91 ALA A CA 1
ATOM 699 C C . ALA A 1 91 ? -11.376 0.800 0.274 1.00 98.19 91 ALA A C 1
ATOM 701 O O . ALA A 1 91 ? -12.173 -0.002 -0.205 1.00 98.19 91 ALA A O 1
ATOM 702 N N . LEU A 1 92 ? -11.230 0.930 1.597 1.00 98.31 92 LEU A N 1
ATOM 703 C CA . LEU A 1 92 ? -12.034 0.167 2.554 1.00 98.31 92 LEU A CA 1
ATOM 704 C C . LEU A 1 92 ? -13.523 0.503 2.456 1.00 98.31 92 LEU A C 1
ATOM 706 O O . LEU A 1 92 ? -14.334 -0.413 2.549 1.00 98.31 92 LEU A O 1
ATOM 710 N N . VAL A 1 93 ? -13.902 1.766 2.237 1.00 98.00 93 VAL A N 1
ATOM 711 C CA . VAL A 1 93 ? -15.303 2.155 1.982 1.00 98.00 93 VAL A CA 1
ATOM 712 C C . VAL A 1 93 ? -15.844 1.411 0.760 1.00 98.00 93 VAL A C 1
ATOM 714 O O . VAL A 1 93 ? -16.847 0.707 0.870 1.00 98.00 93 VAL A O 1
ATOM 717 N N . ALA A 1 94 ? -15.136 1.488 -0.371 1.00 96.25 94 ALA A N 1
ATOM 718 C CA . ALA A 1 94 ? -15.550 0.846 -1.620 1.00 96.25 94 ALA A CA 1
A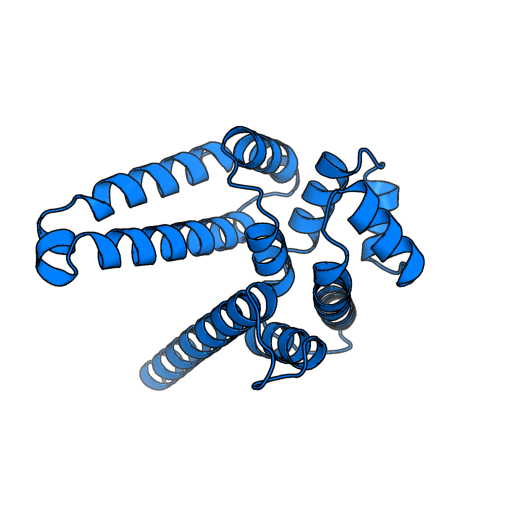TOM 719 C C . ALA A 1 94 ? -15.640 -0.689 -1.511 1.00 96.25 94 ALA A C 1
ATOM 721 O O . ALA A 1 94 ? -16.552 -1.301 -2.065 1.00 96.25 94 ALA A O 1
ATOM 722 N N . LEU A 1 95 ? -14.708 -1.315 -0.785 1.00 96.50 95 LEU A N 1
ATOM 723 C CA . LEU A 1 95 ? -14.620 -2.773 -0.665 1.00 96.50 95 LEU A CA 1
ATOM 724 C C . LEU A 1 95 ? -15.561 -3.359 0.394 1.00 96.50 95 LEU A C 1
ATOM 726 O O . LEU A 1 95 ? -16.050 -4.468 0.218 1.00 96.50 95 LEU A O 1
ATOM 730 N N . SER A 1 96 ? -15.806 -2.644 1.496 1.00 96.00 96 SER A N 1
ATOM 731 C CA . SER A 1 96 ? -16.595 -3.158 2.627 1.00 96.00 96 SER A CA 1
ATOM 732 C C . SER A 1 96 ? -18.060 -2.733 2.631 1.00 96.00 96 SER A C 1
ATOM 734 O O . SER A 1 96 ? -18.818 -3.215 3.478 1.00 96.00 96 SER A O 1
ATOM 736 N N . GLN A 1 97 ? -18.443 -1.801 1.749 1.00 90.56 97 GLN A N 1
ATOM 737 C CA . GLN A 1 97 ? -19.774 -1.178 1.712 1.00 90.56 97 GLN A CA 1
ATOM 738 C C . GLN A 1 97 ? -20.178 -0.535 3.055 1.00 90.56 97 GLN A C 1
ATOM 740 O O . GLN A 1 97 ? -21.357 -0.384 3.372 1.00 90.56 97 GLN A O 1
ATOM 745 N N . GLN A 1 98 ? -19.194 -0.167 3.880 1.00 96.19 98 GLN A N 1
ATOM 746 C CA . GLN A 1 98 ? -19.405 0.588 5.112 1.00 96.19 98 GLN A CA 1
ATOM 747 C C . GLN A 1 98 ? -19.402 2.086 4.820 1.00 96.19 98 GLN A C 1
ATOM 749 O O . GLN A 1 98 ? -18.725 2.550 3.906 1.00 96.19 98 GLN A O 1
ATOM 754 N N . SER A 1 99 ? -20.120 2.859 5.635 1.00 97.00 99 SER A N 1
ATOM 755 C CA . SER A 1 99 ? -20.161 4.311 5.469 1.00 97.00 99 SER A CA 1
ATOM 756 C C . SER A 1 99 ? -18.787 4.949 5.704 1.00 97.00 99 SER A C 1
ATOM 758 O O . SER A 1 99 ? -18.031 4.549 6.597 1.00 97.00 99 SER A O 1
ATOM 760 N N . GLU A 1 100 ? -18.475 5.989 4.930 1.00 96.69 100 GLU A N 1
ATOM 761 C CA . GLU A 1 100 ? -17.222 6.737 5.065 1.00 96.69 100 GLU A CA 1
ATOM 762 C C . GLU A 1 100 ? -16.980 7.269 6.491 1.00 96.69 100 GLU A C 1
ATOM 764 O O . GLU A 1 100 ? -15.875 7.064 7.005 1.00 96.69 100 GLU A O 1
ATOM 769 N N . PRO A 1 101 ? -17.973 7.851 7.201 1.00 97.75 101 PRO A N 1
ATOM 770 C CA . PRO A 1 101 ? -17.777 8.287 8.583 1.00 97.75 101 PRO A CA 1
ATOM 771 C C . PRO A 1 101 ? -17.359 7.146 9.518 1.00 97.75 101 PRO A C 1
ATOM 773 O O . PRO A 1 101 ? -16.500 7.336 10.380 1.00 97.75 101 PRO A O 1
ATOM 776 N N . ARG A 1 102 ? -17.919 5.941 9.328 1.00 97.50 102 ARG A N 1
ATOM 777 C CA . ARG A 1 102 ? -17.581 4.761 10.135 1.00 97.50 102 ARG A CA 1
ATOM 778 C C . ARG A 1 102 ? -16.148 4.310 9.881 1.00 97.50 102 ARG A C 1
ATOM 780 O O . ARG A 1 102 ? -15.410 4.070 10.835 1.00 97.50 102 ARG A O 1
ATOM 787 N N . VAL A 1 103 ? -15.749 4.199 8.614 1.00 98.19 103 VAL A N 1
ATOM 788 C CA . VAL A 1 103 ? -14.378 3.813 8.247 1.00 98.19 103 VAL A CA 1
ATOM 789 C C . VAL A 1 103 ? -13.378 4.833 8.786 1.00 98.19 103 VAL A C 1
ATOM 791 O O . VAL A 1 103 ? -12.401 4.449 9.426 1.00 98.19 103 VAL A O 1
ATOM 794 N N . ARG A 1 104 ? -13.655 6.130 8.619 1.00 97.25 104 ARG A N 1
ATOM 795 C CA . ARG A 1 104 ? -12.800 7.212 9.119 1.00 97.25 104 ARG A CA 1
ATOM 796 C C . ARG A 1 104 ? -12.626 7.155 10.638 1.00 97.25 104 ARG A C 1
ATOM 798 O O . ARG A 1 104 ? -11.498 7.224 11.119 1.00 97.25 104 ARG A O 1
ATOM 805 N N . ALA A 1 105 ? -13.712 6.963 11.391 1.00 97.75 105 ALA A N 1
ATOM 806 C CA . ALA A 1 105 ? -13.657 6.828 12.848 1.00 97.75 105 ALA A CA 1
ATOM 807 C C . ALA A 1 105 ? -12.802 5.623 13.287 1.00 97.75 105 ALA A C 1
ATOM 809 O O . ALA A 1 105 ? -11.978 5.733 14.199 1.00 97.75 105 ALA A O 1
ATOM 810 N N . LEU A 1 106 ? -12.943 4.483 12.601 1.00 98.06 106 LEU A N 1
ATOM 811 C CA . LEU A 1 106 ? -12.142 3.290 12.873 1.00 98.06 106 LEU A CA 1
ATOM 812 C C . LEU A 1 106 ? -10.655 3.506 12.573 1.00 98.06 106 LEU A C 1
ATOM 814 O O . LEU A 1 106 ? -9.815 3.114 13.380 1.00 98.06 106 LEU A O 1
ATOM 818 N N . LEU A 1 107 ? -10.312 4.150 11.457 1.00 97.50 107 LEU A N 1
ATOM 819 C CA . LEU A 1 107 ? -8.915 4.425 11.113 1.00 97.50 107 LEU A CA 1
ATOM 820 C C . LEU A 1 107 ? -8.266 5.452 12.048 1.00 97.50 107 LEU A C 1
ATOM 822 O O . LEU A 1 107 ? -7.086 5.313 12.362 1.00 97.50 107 LEU A O 1
ATOM 826 N N . ALA A 1 108 ? -9.026 6.438 12.532 1.00 96.12 108 ALA A N 1
ATOM 827 C CA . ALA A 1 108 ? -8.525 7.462 13.445 1.00 96.12 108 ALA A CA 1
ATOM 828 C C . ALA A 1 108 ? -8.229 6.914 14.853 1.00 96.12 108 ALA A C 1
ATOM 830 O O . ALA A 1 108 ? -7.204 7.248 15.447 1.00 96.12 108 ALA A O 1
ATOM 831 N N . GLY A 1 109 ? -9.097 6.048 15.390 1.00 93.06 109 GLY A N 1
ATOM 832 C CA . GLY A 1 109 ? -9.015 5.638 16.799 1.00 93.06 109 GLY A CA 1
ATOM 833 C C . GLY A 1 109 ? -9.610 4.273 17.138 1.00 93.06 109 GLY A C 1
ATOM 834 O O . GLY A 1 109 ? -9.657 3.913 18.309 1.00 93.06 109 GLY A O 1
ATOM 835 N N . GLY A 1 110 ? -10.048 3.498 16.147 1.00 92.31 110 GLY A N 1
ATOM 836 C CA . GLY A 1 110 ? -10.643 2.183 16.363 1.00 92.31 110 GLY A CA 1
ATOM 837 C C . GLY A 1 110 ? -9.690 1.196 17.040 1.00 92.31 110 GLY A C 1
ATOM 838 O O . GLY A 1 110 ? -8.470 1.212 16.820 1.00 92.31 110 GLY A O 1
ATOM 839 N N . HIS A 1 111 ? -10.274 0.314 17.853 1.00 96.00 111 HIS A N 1
ATOM 840 C CA . HIS A 1 111 ? -9.577 -0.817 18.454 1.00 96.00 111 HIS A CA 1
ATOM 841 C C . HIS A 1 111 ? -9.335 -1.929 17.421 1.00 96.00 111 HIS A C 1
ATOM 843 O O . HIS A 1 111 ? -10.071 -2.066 16.439 1.00 96.00 111 HIS A O 1
ATOM 849 N N . ASP A 1 112 ? -8.323 -2.762 17.669 1.00 97.62 112 ASP A N 1
ATOM 850 C CA . ASP A 1 112 ? -7.841 -3.758 16.704 1.00 97.62 112 ASP A CA 1
ATOM 851 C C . ASP A 1 112 ? -8.940 -4.726 16.242 1.00 97.62 112 ASP A C 1
ATOM 853 O O . ASP A 1 112 ? -9.051 -4.992 15.049 1.00 97.62 112 ASP A O 1
ATOM 857 N N . VAL A 1 113 ? -9.809 -5.194 17.147 1.00 98.00 113 VAL A N 1
ATOM 858 C CA . VAL A 1 113 ? -10.913 -6.114 16.798 1.00 98.00 113 VAL A CA 1
ATOM 859 C C . VAL A 1 113 ? -11.878 -5.502 15.771 1.00 98.00 113 VAL A C 1
ATOM 861 O O . VAL A 1 113 ? -12.286 -6.188 14.832 1.00 98.00 113 VAL A O 1
ATOM 864 N N . ALA A 1 114 ? -12.224 -4.216 15.897 1.00 97.75 114 ALA A N 1
ATOM 865 C CA . ALA A 1 114 ? -13.120 -3.549 14.953 1.00 97.75 114 ALA A CA 1
ATOM 866 C C . ALA A 1 114 ? -12.432 -3.274 13.610 1.00 97.75 114 ALA A C 1
ATOM 868 O O . ALA A 1 114 ? -13.050 -3.437 12.558 1.00 97.75 114 ALA A O 1
ATOM 869 N N . LEU A 1 115 ? -11.143 -2.924 13.630 1.00 98.31 115 LEU A N 1
ATOM 870 C CA . LEU A 1 115 ? -10.338 -2.780 12.416 1.00 98.31 115 LEU A CA 1
ATOM 871 C C . LEU A 1 115 ? -10.197 -4.111 11.667 1.00 98.31 115 LEU A C 1
ATOM 873 O O . LEU A 1 115 ? -10.406 -4.155 10.461 1.00 98.31 115 LEU A O 1
ATOM 877 N N . GLN A 1 116 ? -9.934 -5.215 12.365 1.00 98.38 116 GLN A N 1
ATOM 878 C CA . GLN A 1 116 ? -9.895 -6.547 11.755 1.00 98.38 116 GLN A CA 1
ATOM 879 C C . GLN A 1 116 ? -11.252 -6.953 11.175 1.00 98.38 116 GLN A C 1
ATOM 881 O O . GLN A 1 116 ? -11.304 -7.557 10.107 1.00 98.38 116 GLN A O 1
ATOM 886 N N . ALA A 1 117 ? -12.358 -6.615 11.847 1.00 98.19 117 ALA A N 1
ATOM 887 C CA . ALA A 1 117 ? -13.695 -6.840 11.304 1.00 98.19 117 ALA A CA 1
ATOM 888 C C . ALA A 1 117 ? -13.920 -6.051 10.004 1.00 98.19 117 ALA A C 1
ATOM 890 O O . ALA A 1 117 ? -14.428 -6.620 9.040 1.00 98.19 117 ALA A O 1
ATOM 891 N N . LEU A 1 118 ? -13.470 -4.793 9.951 1.00 98.44 118 LEU A N 1
ATOM 892 C CA . LEU A 1 118 ? -13.497 -3.976 8.736 1.00 98.44 118 LEU A CA 1
ATOM 893 C C . LEU A 1 118 ? -12.610 -4.558 7.622 1.00 98.44 118 LEU A C 1
ATOM 895 O O . LEU A 1 118 ? -13.002 -4.575 6.460 1.00 98.44 118 LEU A O 1
ATOM 899 N N . PHE A 1 119 ? -11.423 -5.070 7.950 1.00 98.38 119 PHE A N 1
ATOM 900 C CA . PHE A 1 119 ? -10.549 -5.706 6.961 1.00 98.38 119 PHE A CA 1
ATOM 901 C C . PHE A 1 119 ? -11.167 -6.986 6.399 1.00 98.38 119 PHE A C 1
ATOM 903 O O . PHE A 1 119 ? -11.084 -7.216 5.194 1.00 98.38 119 PHE A O 1
ATOM 910 N N . ARG A 1 120 ? -11.832 -7.790 7.241 1.00 97.94 120 ARG A N 1
ATOM 911 C CA . ARG A 1 120 ? -12.595 -8.961 6.784 1.00 97.94 120 ARG A CA 1
ATOM 912 C C . ARG A 1 120 ? -13.741 -8.563 5.862 1.00 97.94 120 ARG A C 1
ATOM 914 O O . ARG A 1 120 ? -13.886 -9.178 4.813 1.00 97.94 120 ARG A O 1
ATOM 921 N N . SER A 1 121 ? -14.528 -7.543 6.216 1.00 97.75 121 SER A N 1
ATOM 922 C CA . SER A 1 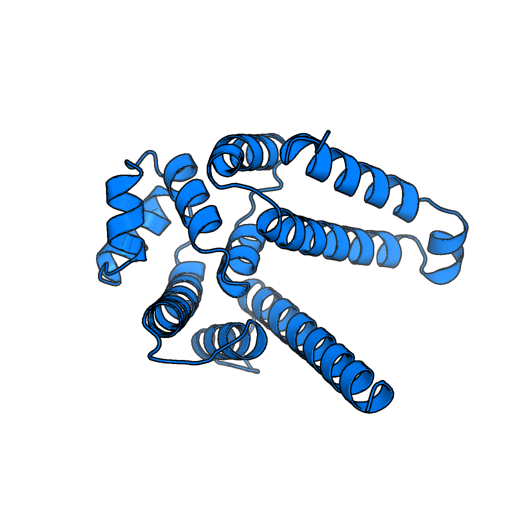121 ? -15.631 -7.093 5.357 1.00 97.75 121 SER A CA 1
ATOM 923 C C . SER A 1 121 ? -15.146 -6.481 4.043 1.00 97.75 121 SER A C 1
ATOM 925 O O . SER A 1 121 ? -15.850 -6.576 3.049 1.00 97.75 121 SER A O 1
ATOM 927 N N . ALA A 1 122 ? -13.935 -5.918 4.010 1.00 97.31 122 ALA A N 1
ATOM 928 C CA . ALA A 1 122 ? -13.265 -5.469 2.789 1.00 97.31 122 ALA A CA 1
ATOM 929 C C . ALA A 1 122 ? -12.593 -6.605 1.981 1.00 97.31 122 ALA A C 1
ATOM 931 O O . ALA A 1 122 ? -11.915 -6.328 0.993 1.00 97.31 122 ALA A O 1
ATOM 932 N N . GLY A 1 123 ? -12.722 -7.870 2.399 1.00 96.81 123 GLY A N 1
ATOM 933 C CA . GLY A 1 123 ? -12.156 -9.025 1.692 1.00 96.81 123 GLY A CA 1
ATOM 934 C C . GLY A 1 123 ? -10.646 -9.226 1.872 1.00 96.81 123 GLY A C 1
ATOM 935 O O . GLY A 1 123 ? -10.036 -9.997 1.133 1.00 96.81 123 GLY A O 1
ATOM 936 N N . LEU A 1 124 ? -10.014 -8.561 2.843 1.00 97.62 124 LEU A N 1
ATOM 937 C CA . LEU A 1 124 ? -8.585 -8.730 3.108 1.00 97.62 124 LEU A CA 1
ATOM 938 C C . LEU A 1 124 ? -8.323 -10.024 3.884 1.00 97.62 124 LEU A C 1
ATOM 940 O O . LEU A 1 124 ? -8.919 -10.265 4.939 1.00 97.62 124 LEU A O 1
ATOM 944 N N . ALA A 1 125 ? -7.370 -10.825 3.405 1.00 97.19 125 ALA A N 1
ATOM 945 C CA . ALA A 1 125 ? -6.976 -12.074 4.049 1.00 97.19 125 ALA A CA 1
ATOM 946 C C . ALA A 1 125 ? -6.468 -11.844 5.484 1.00 97.19 125 ALA A C 1
ATOM 948 O O . ALA A 1 125 ? -5.673 -10.933 5.727 1.00 97.19 125 ALA A O 1
ATOM 949 N N . ALA A 1 126 ? -6.874 -12.705 6.424 1.00 97.25 126 ALA A N 1
ATOM 950 C CA . ALA A 1 126 ? -6.545 -12.580 7.849 1.00 97.25 126 ALA A CA 1
ATOM 951 C C . ALA A 1 126 ? -5.035 -12.474 8.125 1.00 97.25 126 ALA A C 1
ATOM 953 O O . ALA A 1 126 ? -4.616 -11.686 8.972 1.00 97.25 126 ALA A O 1
ATOM 954 N N . ALA A 1 127 ? -4.213 -13.180 7.342 1.00 96.25 127 ALA A N 1
ATOM 955 C CA . ALA A 1 127 ? -2.753 -13.121 7.429 1.00 96.25 127 ALA A CA 1
ATOM 956 C C . ALA A 1 127 ? -2.174 -11.704 7.222 1.00 96.25 127 ALA A C 1
ATOM 958 O O . ALA A 1 127 ? -1.089 -11.403 7.705 1.00 96.25 127 ALA A O 1
ATOM 959 N N . THR A 1 128 ? -2.894 -10.811 6.533 1.00 98.00 128 THR A N 1
ATOM 960 C CA . THR A 1 128 ? -2.446 -9.431 6.271 1.00 98.00 128 THR A CA 1
ATOM 961 C C . THR A 1 128 ? -2.805 -8.455 7.393 1.00 98.00 128 THR A C 1
ATOM 963 O O . THR A 1 128 ? -2.252 -7.358 7.455 1.00 98.00 128 THR A O 1
ATOM 966 N N . HIS A 1 129 ? -3.720 -8.815 8.300 1.00 98.19 129 HIS A N 1
ATOM 967 C CA . HIS A 1 129 ? -4.295 -7.850 9.243 1.00 98.19 129 HIS A CA 1
ATOM 968 C C . HIS A 1 129 ? -3.261 -7.309 10.225 1.00 98.19 129 HIS A C 1
ATOM 970 O O . HIS A 1 129 ? -3.253 -6.109 10.480 1.00 98.19 129 HIS A O 1
ATOM 976 N N . ALA A 1 130 ? -2.370 -8.161 10.739 1.00 97.81 130 ALA A N 1
ATOM 977 C CA . ALA A 1 130 ? -1.363 -7.758 11.721 1.00 97.81 130 ALA A CA 1
ATOM 978 C C . ALA A 1 130 ? -0.435 -6.658 11.175 1.00 97.81 130 ALA A C 1
ATOM 980 O O . ALA A 1 130 ? -0.247 -5.625 11.819 1.00 97.81 130 ALA A O 1
ATOM 981 N N . VAL A 1 131 ? 0.062 -6.811 9.943 1.00 98.12 131 VAL A N 1
ATOM 982 C CA . VAL A 1 131 ? 0.948 -5.810 9.324 1.00 98.12 131 VAL A CA 1
ATOM 983 C C . VAL A 1 131 ? 0.220 -4.518 8.961 1.00 98.12 131 VAL A C 1
ATOM 985 O O . VAL A 1 131 ? 0.786 -3.436 9.112 1.00 98.12 131 VAL A O 1
ATOM 988 N N . ILE A 1 132 ? -1.046 -4.601 8.541 1.00 98.56 132 ILE A N 1
ATOM 989 C CA . ILE A 1 132 ? -1.873 -3.418 8.263 1.00 98.56 132 ILE A CA 1
ATOM 990 C C . ILE A 1 132 ? -2.142 -2.648 9.563 1.00 98.56 132 ILE A C 1
ATOM 992 O O . ILE A 1 132 ? -1.953 -1.431 9.608 1.00 98.56 132 ILE A O 1
ATOM 996 N N . LEU A 1 133 ? -2.524 -3.345 10.641 1.00 98.56 133 LEU A N 1
ATOM 997 C CA . LEU A 1 133 ? -2.693 -2.747 11.969 1.00 98.56 133 LEU A CA 1
ATOM 998 C C . LEU A 1 133 ? -1.401 -2.088 12.445 1.00 98.56 133 LEU A C 1
ATOM 1000 O O . LEU A 1 133 ? -1.443 -0.975 12.973 1.00 98.56 133 LEU A O 1
ATOM 1004 N N . ARG A 1 134 ? -0.259 -2.757 12.244 1.00 98.56 134 ARG A N 1
ATOM 1005 C CA . ARG A 1 134 ? 1.047 -2.231 12.633 1.00 98.56 134 ARG A CA 1
ATOM 1006 C C . ARG A 1 134 ? 1.339 -0.903 11.946 1.00 98.56 134 ARG A C 1
ATOM 1008 O O . ARG A 1 134 ? 1.669 0.062 12.631 1.00 98.56 134 ARG A O 1
ATOM 1015 N N . ALA A 1 135 ? 1.158 -0.836 10.628 1.00 98.62 135 ALA A N 1
ATOM 1016 C CA . ALA A 1 135 ? 1.330 0.397 9.867 1.00 98.62 135 ALA A CA 1
ATOM 1017 C C . ALA A 1 135 ? 0.372 1.501 10.343 1.00 98.62 135 ALA A C 1
ATOM 1019 O O . ALA A 1 135 ? 0.807 2.615 10.621 1.00 98.62 135 ALA A O 1
ATOM 1020 N N . LEU A 1 136 ? -0.917 1.188 10.516 1.00 98.44 136 LEU A N 1
ATOM 1021 C CA . LEU A 1 136 ? -1.924 2.156 10.966 1.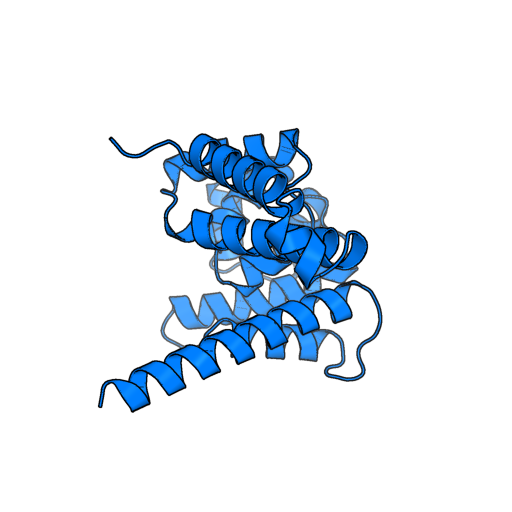00 98.44 136 LEU A CA 1
ATOM 1022 C C . LEU A 1 136 ? -1.635 2.731 12.352 1.00 98.44 136 LEU A C 1
ATOM 1024 O O . LEU A 1 136 ? -1.876 3.912 12.582 1.00 98.44 136 LEU A O 1
ATOM 1028 N N . LYS A 1 137 ? -1.146 1.926 13.300 1.00 98.19 137 LYS A N 1
ATOM 1029 C CA . LYS A 1 137 ? -0.752 2.423 14.630 1.00 98.19 137 LYS A CA 1
ATOM 1030 C C . LYS A 1 137 ? 0.376 3.449 14.520 1.00 98.19 137 LYS A C 1
ATOM 1032 O O . LYS A 1 137 ? 0.279 4.518 15.111 1.00 98.19 137 LYS A O 1
ATOM 1037 N N . ILE A 1 138 ? 1.386 3.163 13.698 1.00 98.38 138 ILE A N 1
ATOM 1038 C CA . ILE A 1 138 ? 2.512 4.077 13.471 1.00 98.38 138 ILE A CA 1
ATOM 1039 C C . ILE A 1 138 ? 2.026 5.366 12.804 1.00 98.38 138 ILE A C 1
ATOM 1041 O O . ILE A 1 138 ? 2.335 6.450 13.286 1.00 98.38 138 ILE A O 1
ATOM 1045 N N . TRP A 1 139 ? 1.214 5.272 11.748 1.00 98.38 139 TRP A N 1
ATOM 1046 C CA . TRP A 1 139 ? 0.694 6.463 11.072 1.00 98.38 139 TRP A CA 1
ATOM 1047 C C . TRP A 1 139 ? -0.249 7.289 11.948 1.00 98.38 139 TRP A C 1
ATOM 1049 O O . TRP A 1 139 ? -0.229 8.511 11.855 1.00 98.38 139 TRP A O 1
ATOM 1059 N N . ARG A 1 140 ? -1.006 6.661 12.858 1.00 97.62 140 ARG A N 1
ATOM 1060 C CA . ARG A 1 140 ? -1.769 7.376 13.893 1.00 97.62 140 ARG A CA 1
ATOM 1061 C C . ARG A 1 140 ? -0.858 8.137 14.851 1.00 97.62 140 ARG A C 1
ATOM 1063 O O . ARG A 1 140 ? -1.174 9.264 15.214 1.00 97.62 140 ARG A O 1
ATOM 1070 N N . GLU A 1 141 ? 0.252 7.549 15.287 1.00 98.06 141 GLU A N 1
ATOM 1071 C CA . GLU A 1 141 ? 1.225 8.250 16.135 1.00 98.06 141 GLU A CA 1
ATOM 1072 C C . GLU A 1 141 ? 1.851 9.438 15.397 1.00 98.06 141 GLU A C 1
ATOM 1074 O O . GLU A 1 141 ? 1.948 10.516 15.979 1.00 98.06 141 GLU A O 1
ATOM 1079 N N . VAL A 1 142 ? 2.198 9.266 14.116 1.00 98.06 142 VAL A N 1
ATOM 1080 C CA . VAL A 1 142 ? 2.728 10.340 13.259 1.00 98.06 142 VAL A CA 1
ATOM 1081 C C . VAL A 1 142 ? 1.710 11.465 13.081 1.00 98.06 142 VAL A C 1
ATOM 1083 O O . VAL A 1 142 ? 2.031 12.622 13.334 1.00 98.06 142 VAL A O 1
ATOM 1086 N N . ALA A 1 143 ? 0.464 11.138 12.729 1.00 96.62 143 ALA A N 1
ATOM 1087 C CA . ALA A 1 143 ? -0.606 12.121 12.553 1.00 96.62 143 ALA A CA 1
ATOM 1088 C C . ALA A 1 143 ? -0.918 12.903 13.843 1.00 96.62 143 ALA A C 1
ATOM 1090 O O . ALA A 1 143 ? -1.294 14.068 13.783 1.00 96.62 143 ALA A O 1
ATOM 1091 N N . ASN A 1 144 ? -0.725 12.280 15.009 1.00 96.69 144 ASN A N 1
ATOM 1092 C CA . ASN A 1 144 ? -0.902 12.918 16.315 1.00 96.69 144 ASN A CA 1
ATOM 1093 C C . ASN A 1 144 ? 0.368 13.617 16.840 1.00 96.69 144 ASN A C 1
ATOM 1095 O O . ASN A 1 144 ? 0.396 14.014 18.004 1.00 96.69 144 ASN A O 1
ATOM 1099 N N . GLY A 1 145 ? 1.439 13.709 16.043 1.00 97.38 145 GLY A N 1
ATOM 1100 C CA . GLY A 1 145 ? 2.701 14.341 16.445 1.00 97.38 145 GLY A CA 1
ATOM 1101 C C . GLY A 1 145 ? 3.488 13.586 17.525 1.00 97.38 145 GLY A C 1
ATOM 1102 O O . GLY A 1 145 ? 4.403 14.145 18.120 1.00 97.38 145 GLY A O 1
ATOM 1103 N N . LYS A 1 146 ? 3.149 12.320 17.800 1.00 97.69 146 LYS A N 1
ATOM 1104 C CA . LYS A 1 146 ? 3.785 11.487 18.841 1.00 97.69 146 LYS A CA 1
ATOM 1105 C C . LYS A 1 146 ? 5.034 10.752 18.351 1.00 97.69 146 LYS A C 1
ATOM 1107 O O . LYS A 1 146 ? 5.812 10.263 19.164 1.00 97.69 146 LYS A O 1
ATOM 1112 N N . ARG A 1 147 ? 5.204 10.630 17.033 1.00 97.50 147 ARG A N 1
ATOM 1113 C CA . ARG A 1 147 ? 6.334 9.957 16.383 1.00 97.50 147 ARG A CA 1
ATOM 1114 C C . ARG A 1 147 ? 6.689 10.688 15.093 1.00 97.50 147 ARG A C 1
ATOM 1116 O O . ARG A 1 147 ? 5.802 11.112 14.363 1.00 97.50 147 ARG A O 1
ATOM 1123 N N . VAL A 1 148 ? 7.976 10.759 14.774 1.00 96.62 148 VAL A N 1
ATOM 1124 C CA . VAL A 1 148 ? 8.453 11.091 13.427 1.00 96.62 148 VAL A CA 1
ATOM 1125 C C . VAL A 1 148 ? 8.893 9.784 12.787 1.00 96.62 148 VAL A C 1
ATOM 1127 O O . VAL A 1 148 ? 9.828 9.161 13.275 1.00 96.62 148 VAL A O 1
ATOM 1130 N N . ALA A 1 149 ? 8.194 9.343 11.743 1.00 96.06 149 ALA A N 1
ATOM 1131 C CA . ALA A 1 149 ? 8.513 8.110 11.035 1.00 96.06 149 ALA A CA 1
ATOM 1132 C C . ALA A 1 149 ? 8.211 8.238 9.545 1.00 96.06 149 ALA A C 1
ATOM 1134 O O . ALA A 1 149 ? 7.257 8.901 9.136 1.00 96.06 149 ALA A O 1
ATOM 1135 N N . GLY A 1 150 ? 9.026 7.558 8.743 1.00 96.31 150 GLY A N 1
ATOM 1136 C CA . GLY A 1 150 ? 8.837 7.412 7.304 1.00 96.31 150 GLY A CA 1
ATOM 1137 C C . GLY A 1 150 ? 8.562 5.965 6.903 1.00 96.31 150 GLY A C 1
ATOM 1138 O O . GLY A 1 150 ? 8.568 5.045 7.724 1.00 96.31 150 GLY A O 1
ATOM 1139 N N . VAL A 1 151 ? 8.397 5.751 5.596 1.00 97.19 151 VAL A N 1
ATOM 1140 C CA . VAL A 1 151 ? 8.118 4.431 5.000 1.00 97.19 151 VAL A CA 1
ATOM 1141 C C . VAL A 1 151 ? 9.156 3.382 5.410 1.00 97.19 151 VAL A C 1
ATOM 1143 O O . VAL A 1 151 ? 8.804 2.228 5.645 1.00 97.19 151 VAL A O 1
ATOM 1146 N N . GLN A 1 152 ? 10.430 3.765 5.544 1.00 97.44 152 GLN A N 1
ATOM 1147 C CA . GLN A 1 152 ? 11.501 2.855 5.961 1.00 97.44 152 GLN A CA 1
ATOM 1148 C C . GLN A 1 152 ? 11.259 2.267 7.360 1.00 97.44 152 GLN A C 1
ATOM 1150 O O . GLN A 1 152 ? 11.351 1.052 7.525 1.00 97.44 152 GLN A O 1
ATOM 1155 N N . GLU A 1 153 ? 10.933 3.097 8.353 1.00 97.75 153 GLU A N 1
ATOM 1156 C CA . GLU A 1 153 ? 10.667 2.632 9.722 1.00 97.75 153 GLU A CA 1
ATOM 1157 C C . GLU A 1 153 ? 9.363 1.832 9.786 1.00 97.75 153 GLU A C 1
ATOM 1159 O O . GLU A 1 153 ? 9.311 0.761 10.390 1.00 97.75 153 GLU A O 1
ATOM 1164 N N . VAL A 1 154 ? 8.319 2.311 9.103 1.00 98.50 154 VAL A N 1
ATOM 1165 C CA . VAL A 1 154 ? 7.010 1.649 9.061 1.00 98.50 154 VAL A CA 1
ATOM 1166 C C . VAL A 1 154 ? 7.126 0.249 8.467 1.00 98.50 154 VAL A C 1
ATOM 1168 O O . VAL A 1 154 ? 6.704 -0.720 9.093 1.00 98.50 154 VAL A O 1
ATOM 1171 N N . SER A 1 155 ? 7.748 0.122 7.295 1.00 98.12 155 SER A N 1
ATOM 1172 C CA . SER A 1 155 ? 7.957 -1.169 6.629 1.00 98.12 155 SER A CA 1
ATOM 1173 C C . SER A 1 155 ? 8.853 -2.114 7.435 1.00 98.12 155 SER A C 1
ATOM 1175 O O . SER A 1 155 ? 8.594 -3.316 7.463 1.00 98.12 155 SER A O 1
ATOM 1177 N N . TRP A 1 156 ? 9.855 -1.594 8.153 1.00 97.88 156 TRP A N 1
ATOM 1178 C CA . TRP A 1 156 ? 10.673 -2.398 9.064 1.00 97.88 156 TRP A CA 1
ATOM 1179 C C . TRP A 1 156 ? 9.852 -2.955 10.233 1.00 97.88 156 TRP A C 1
ATOM 1181 O O . TRP A 1 156 ? 9.938 -4.140 10.553 1.00 97.88 156 TRP A O 1
ATOM 1191 N N . LEU A 1 157 ? 9.009 -2.123 10.848 1.00 98.31 157 LEU A N 1
ATOM 1192 C CA . LEU A 1 157 ? 8.136 -2.543 11.941 1.00 98.31 157 LEU A CA 1
ATOM 1193 C C . LEU A 1 157 ? 7.041 -3.509 11.478 1.00 98.31 157 LEU A C 1
ATOM 1195 O O . LEU A 1 157 ? 6.724 -4.448 12.204 1.00 98.31 157 LEU A O 1
ATOM 1199 N N . MET A 1 158 ? 6.503 -3.329 10.269 1.00 98.38 158 MET A N 1
ATOM 1200 C CA . MET A 1 158 ? 5.628 -4.317 9.632 1.00 98.38 158 MET A CA 1
ATOM 1201 C C . MET A 1 158 ? 6.351 -5.652 9.436 1.00 98.38 158 MET A C 1
ATOM 1203 O O . MET A 1 158 ? 5.783 -6.697 9.727 1.00 98.38 158 MET A O 1
ATOM 1207 N N . LEU A 1 159 ? 7.608 -5.640 8.979 1.00 97.56 159 LEU A N 1
ATOM 1208 C CA . LEU A 1 159 ? 8.387 -6.866 8.808 1.00 97.56 159 LEU A CA 1
ATOM 1209 C C . LEU A 1 159 ? 8.654 -7.553 10.151 1.00 97.56 159 LEU A C 1
ATOM 1211 O O . LEU A 1 159 ? 8.566 -8.774 10.246 1.00 97.56 159 LEU A O 1
ATOM 1215 N N . LYS A 1 160 ? 8.941 -6.778 11.203 1.00 97.25 160 LYS A N 1
ATOM 1216 C CA . LYS A 1 160 ? 9.119 -7.298 12.564 1.00 97.25 160 LYS A CA 1
ATOM 1217 C C . LYS A 1 160 ? 7.869 -8.027 13.065 1.00 97.25 160 LYS A C 1
ATOM 1219 O O . LYS A 1 160 ? 8.006 -9.067 13.698 1.00 97.25 160 LYS A O 1
ATOM 1224 N N . GLU A 1 161 ? 6.681 -7.532 12.722 1.00 96.31 161 GLU A N 1
ATOM 1225 C CA . GLU A 1 161 ? 5.397 -8.182 13.028 1.00 96.31 161 GLU A CA 1
ATOM 1226 C C . GLU A 1 161 ? 5.265 -9.576 12.382 1.00 96.31 161 GLU A C 1
ATOM 1228 O O . GLU A 1 161 ? 4.579 -10.440 12.913 1.00 96.31 161 GLU A O 1
ATOM 1233 N N . LEU A 1 162 ? 5.957 -9.822 11.263 1.00 95.62 162 LEU A N 1
ATOM 1234 C CA . LEU A 1 162 ? 5.967 -11.111 10.558 1.00 95.62 162 LEU A CA 1
ATOM 1235 C C . LEU A 1 162 ? 7.067 -12.075 11.035 1.00 95.62 162 LEU A C 1
ATOM 1237 O O . LEU A 1 162 ? 7.221 -13.144 10.455 1.00 95.62 162 LEU A O 1
ATOM 1241 N N . GLY A 1 163 ? 7.861 -11.705 12.045 1.00 93.38 163 GLY A N 1
ATOM 1242 C CA . GLY A 1 163 ? 9.046 -12.468 12.466 1.00 93.38 163 GLY A CA 1
ATOM 1243 C C . GLY A 1 163 ? 10.379 -11.888 11.976 1.00 93.38 163 GLY A C 1
ATOM 1244 O O . GLY A 1 163 ? 11.429 -12.507 12.136 1.00 93.38 163 GLY A O 1
ATOM 1245 N N . GLY A 1 164 ? 10.376 -10.682 11.403 1.00 91.81 164 GLY A N 1
ATOM 1246 C CA . GLY A 1 164 ? 11.593 -9.954 11.049 1.00 91.81 164 GLY A CA 1
ATOM 1247 C C . GLY A 1 164 ? 12.299 -10.504 9.808 1.00 91.81 164 GLY A C 1
ATOM 1248 O O . GLY A 1 164 ? 11.670 -10.871 8.818 1.00 91.81 164 GLY A O 1
ATOM 1249 N N . GLN A 1 165 ? 13.634 -10.526 9.830 1.00 86.44 165 GLN A N 1
ATOM 1250 C CA . GLN A 1 165 ? 14.433 -10.921 8.661 1.00 86.44 165 GLN A CA 1
ATOM 1251 C C . GLN A 1 165 ? 14.251 -12.393 8.276 1.00 86.44 165 GLN A C 1
ATOM 1253 O O . GLN A 1 165 ? 14.296 -12.718 7.088 1.00 86.44 165 GLN A O 1
ATOM 1258 N N . SER A 1 166 ? 13.973 -13.255 9.253 1.00 90.12 166 SER A N 1
ATOM 1259 C CA . SER A 1 166 ? 13.740 -14.687 9.047 1.00 90.12 166 SER A CA 1
ATOM 1260 C C . SER A 1 166 ? 12.310 -15.014 8.612 1.00 90.12 166 SER A C 1
ATOM 1262 O O . SER A 1 166 ? 12.006 -16.174 8.381 1.00 90.12 166 SER A O 1
ATOM 1264 N N . ALA A 1 167 ? 11.424 -14.018 8.500 1.00 91.44 167 ALA A N 1
ATOM 1265 C CA . ALA A 1 167 ? 10.052 -14.234 8.055 1.00 91.44 167 ALA A CA 1
ATOM 1266 C C . ALA A 1 167 ? 10.012 -14.774 6.615 1.00 91.44 167 ALA A C 1
ATOM 1268 O O . ALA A 1 167 ? 10.657 -14.211 5.721 1.00 91.44 167 ALA A O 1
ATOM 1269 N N . GLU A 1 168 ? 9.225 -15.820 6.384 1.00 92.69 168 GLU A N 1
ATOM 1270 C CA . GLU A 1 168 ? 9.060 -16.475 5.083 1.00 92.69 168 GLU A CA 1
ATOM 1271 C C . GLU A 1 168 ? 7.657 -16.242 4.496 1.00 92.69 168 GLU A C 1
ATOM 1273 O O . GLU A 1 168 ? 6.751 -15.735 5.161 1.00 92.69 168 GLU A O 1
ATOM 1278 N N . GLY A 1 169 ? 7.486 -16.589 3.218 1.00 95.25 169 GLY A N 1
ATOM 1279 C CA . GLY A 1 169 ? 6.222 -16.463 2.491 1.00 95.25 169 GLY A CA 1
ATOM 1280 C C . GLY A 1 169 ? 6.015 -15.123 1.778 1.00 95.25 169 GLY A C 1
ATOM 1281 O O . GLY A 1 169 ? 6.752 -14.150 1.961 1.00 95.25 169 GLY A O 1
ATOM 1282 N N . ASP A 1 170 ? 4.974 -15.079 0.946 1.00 95.69 170 ASP A N 1
ATOM 1283 C CA . ASP A 1 170 ? 4.734 -13.988 -0.009 1.00 95.69 170 ASP A CA 1
ATOM 1284 C C . ASP A 1 170 ? 4.528 -12.628 0.662 1.00 95.69 170 ASP A C 1
ATOM 1286 O O . ASP A 1 170 ? 5.019 -11.605 0.181 1.00 95.69 170 ASP A O 1
ATOM 1290 N N . LEU A 1 171 ? 3.838 -12.602 1.806 1.00 97.19 171 LEU A N 1
ATOM 1291 C CA . LEU A 1 171 ? 3.612 -11.371 2.559 1.00 97.19 171 LEU A CA 1
ATOM 1292 C C . LEU A 1 171 ? 4.923 -10.811 3.128 1.00 97.19 171 LEU A C 1
ATOM 1294 O O . LEU A 1 171 ? 5.175 -9.609 3.025 1.00 97.19 171 LEU A O 1
ATOM 1298 N N . ALA A 1 172 ? 5.780 -11.672 3.681 1.00 97.50 172 ALA A N 1
ATOM 1299 C CA . ALA A 1 172 ? 7.092 -11.268 4.172 1.00 97.50 172 ALA A CA 1
ATOM 1300 C C . ALA A 1 172 ? 7.984 -10.785 3.024 1.00 97.50 172 ALA A C 1
ATOM 1302 O O . ALA A 1 172 ? 8.615 -9.734 3.144 1.00 97.50 172 ALA A O 1
ATOM 1303 N N . ALA A 1 173 ? 7.989 -11.489 1.888 1.00 96.81 173 ALA A N 1
ATOM 1304 C CA . ALA A 1 173 ? 8.714 -11.076 0.689 1.00 96.81 173 ALA A CA 1
ATOM 1305 C C . ALA A 1 173 ? 8.242 -9.704 0.174 1.00 96.81 173 ALA A C 1
ATOM 1307 O O . ALA A 1 173 ? 9.065 -8.837 -0.134 1.00 96.81 173 ALA A O 1
ATOM 1308 N N . LEU A 1 174 ? 6.927 -9.464 0.157 1.00 96.56 174 LEU A N 1
ATOM 1309 C CA . LEU A 1 174 ? 6.349 -8.172 -0.203 1.00 96.56 174 LEU A CA 1
ATOM 1310 C C . LEU A 1 174 ? 6.824 -7.063 0.743 1.00 96.56 174 LEU A C 1
ATOM 1312 O O . LEU A 1 174 ? 7.335 -6.047 0.270 1.00 96.56 174 LEU A O 1
ATOM 1316 N N . VAL A 1 175 ? 6.697 -7.238 2.061 1.00 98.06 175 VAL A N 1
ATOM 1317 C CA . VAL A 1 175 ? 7.091 -6.204 3.033 1.00 98.06 175 VAL A CA 1
ATOM 1318 C C . VAL A 1 175 ? 8.606 -5.959 3.006 1.00 98.06 175 VAL A C 1
ATOM 1320 O O . VAL A 1 175 ? 9.028 -4.802 3.031 1.00 98.06 175 VAL A O 1
ATOM 1323 N N . LYS A 1 176 ? 9.430 -7.006 2.841 1.00 97.25 176 LYS A N 1
ATOM 1324 C CA . LYS A 1 176 ? 10.880 -6.874 2.598 1.00 97.25 176 LYS A CA 1
ATOM 1325 C C . LYS A 1 176 ? 11.163 -6.042 1.349 1.00 97.25 176 LYS A C 1
ATOM 1327 O O . LYS A 1 176 ? 12.017 -5.161 1.395 1.00 97.25 176 LYS A O 1
ATOM 1332 N N . SER A 1 177 ? 10.439 -6.274 0.250 1.00 95.75 177 SER A N 1
ATOM 1333 C CA . SER A 1 177 ? 10.621 -5.492 -0.980 1.00 95.75 177 SER A CA 1
ATOM 1334 C C . SER A 1 177 ? 10.310 -4.005 -0.773 1.00 95.75 177 SER A C 1
ATOM 1336 O O . SER A 1 177 ? 11.096 -3.159 -1.191 1.00 95.75 177 SER A O 1
ATOM 1338 N N . ILE A 1 178 ? 9.228 -3.688 -0.049 1.00 97.25 178 ILE A N 1
ATOM 1339 C CA . ILE A 1 178 ? 8.849 -2.309 0.294 1.00 97.25 178 ILE A CA 1
ATOM 1340 C C . ILE A 1 178 ? 9.931 -1.662 1.166 1.00 97.25 178 ILE A C 1
ATOM 1342 O O . ILE A 1 178 ? 10.329 -0.526 0.916 1.00 97.25 178 ILE A O 1
ATOM 1346 N N . HIS A 1 179 ? 10.441 -2.390 2.160 1.00 97.38 179 HIS A N 1
ATOM 1347 C CA . HIS A 1 179 ? 11.494 -1.897 3.043 1.00 97.38 179 HIS A CA 1
ATOM 1348 C C . HIS A 1 179 ? 12.799 -1.601 2.296 1.00 97.38 179 HIS A C 1
ATOM 1350 O O . HIS A 1 179 ? 13.388 -0.535 2.470 1.00 97.38 179 HIS A O 1
ATOM 1356 N N . LEU A 1 180 ? 13.231 -2.509 1.416 1.00 95.88 180 LEU A N 1
ATOM 1357 C CA . LEU A 1 180 ? 14.421 -2.310 0.588 1.00 95.88 180 LEU A CA 1
ATOM 1358 C C . LEU A 1 180 ? 14.249 -1.156 -0.406 1.00 95.88 180 LEU A C 1
ATOM 1360 O O . LEU A 1 180 ? 15.205 -0.426 -0.659 1.00 95.88 180 LEU A O 1
ATOM 1364 N N . ASP A 1 181 ? 13.054 -0.977 -0.971 1.00 94.81 181 ASP A N 1
ATOM 1365 C CA . ASP A 1 181 ? 12.745 0.178 -1.817 1.00 94.81 181 ASP A CA 1
ATOM 1366 C C . ASP A 1 181 ? 12.882 1.490 -1.029 1.00 94.81 181 ASP A C 1
ATOM 1368 O O . ASP A 1 181 ? 13.556 2.409 -1.494 1.00 94.81 181 ASP A O 1
ATOM 1372 N N . ALA A 1 182 ? 12.323 1.554 0.183 1.00 95.88 182 ALA A N 1
ATOM 1373 C CA . ALA A 1 182 ? 12.411 2.730 1.047 1.00 95.88 182 ALA A CA 1
ATOM 1374 C C . ALA A 1 182 ? 13.854 3.038 1.488 1.00 95.88 182 ALA A C 1
ATOM 1376 O O . ALA A 1 182 ? 14.263 4.196 1.472 1.00 95.88 182 ALA A O 1
ATOM 1377 N N . LEU A 1 183 ? 14.648 2.011 1.818 1.00 96.31 183 LEU A N 1
ATOM 1378 C CA . LEU A 1 183 ? 16.075 2.161 2.129 1.00 96.31 183 LEU A CA 1
ATOM 1379 C C . LEU A 1 183 ? 16.852 2.771 0.960 1.00 96.31 183 LEU A C 1
ATOM 1381 O O . LEU A 1 183 ? 17.641 3.694 1.153 1.00 96.31 183 LEU A O 1
ATOM 1385 N N . ARG A 1 184 ? 16.628 2.263 -0.260 1.00 95.00 184 ARG A N 1
ATOM 1386 C CA . ARG A 1 184 ? 17.291 2.782 -1.465 1.00 95.00 184 ARG A CA 1
ATOM 1387 C C . ARG A 1 184 ? 16.909 4.230 -1.730 1.00 95.00 184 ARG A C 1
ATOM 1389 O O . ARG A 1 184 ? 17.773 5.011 -2.114 1.00 95.00 184 ARG A O 1
ATOM 1396 N N . GLU A 1 185 ? 15.643 4.580 -1.541 1.00 92.75 185 GLU A N 1
ATOM 1397 C CA . GLU A 1 185 ? 15.172 5.941 -1.779 1.00 92.75 185 GLU A CA 1
ATOM 1398 C C . GLU A 1 185 ? 15.749 6.935 -0.770 1.00 92.75 185 GLU A C 1
ATOM 1400 O O . GLU A 1 185 ? 16.309 7.954 -1.168 1.00 92.75 185 GLU A O 1
ATOM 1405 N N . ASN A 1 186 ? 15.743 6.591 0.519 1.00 93.12 186 ASN A N 1
ATOM 1406 C CA . ASN A 1 186 ? 16.365 7.419 1.551 1.00 93.12 186 ASN A CA 1
ATOM 1407 C C . ASN A 1 186 ? 17.876 7.579 1.331 1.00 93.12 186 ASN A C 1
ATOM 1409 O O . ASN A 1 186 ? 18.401 8.681 1.471 1.00 93.12 186 ASN A O 1
ATOM 1413 N N . ALA A 1 187 ? 18.575 6.513 0.924 1.00 94.56 187 ALA A N 1
ATOM 1414 C CA . ALA A 1 187 ? 19.999 6.586 0.603 1.00 94.56 187 ALA A CA 1
ATOM 1415 C C . ALA A 1 187 ? 20.286 7.543 -0.568 1.00 94.56 187 ALA A C 1
ATOM 1417 O O . ALA A 1 187 ? 21.226 8.334 -0.488 1.00 94.56 187 ALA A O 1
ATOM 1418 N N . ARG A 1 188 ? 19.466 7.522 -1.632 1.00 93.88 188 ARG A N 1
ATOM 1419 C CA . ARG A 1 188 ? 19.572 8.494 -2.736 1.00 93.88 188 ARG A CA 1
ATOM 1420 C C . ARG A 1 188 ? 19.297 9.916 -2.262 1.00 93.88 188 ARG A C 1
ATOM 1422 O O . ARG A 1 188 ? 20.054 10.813 -2.616 1.00 93.88 188 ARG A O 1
ATOM 1429 N N . GLY A 1 189 ? 18.260 10.110 -1.447 1.00 91.56 189 GLY A N 1
ATOM 1430 C CA . GLY A 1 189 ? 17.928 11.412 -0.870 1.00 91.56 189 GLY A CA 1
ATOM 1431 C C . GLY A 1 189 ? 19.081 11.992 -0.048 1.00 91.56 189 GLY A C 1
ATOM 1432 O O . GLY A 1 189 ? 19.459 13.142 -0.249 1.00 91.56 189 GLY A O 1
ATOM 1433 N N . HIS A 1 190 ? 19.705 11.180 0.810 1.00 90.62 190 HIS A N 1
ATOM 1434 C CA . HIS A 1 190 ? 20.882 11.592 1.579 1.00 90.62 190 HIS A CA 1
ATOM 1435 C C . HIS A 1 190 ? 22.082 11.908 0.679 1.00 90.62 190 HIS A C 1
ATOM 1437 O O . HIS A 1 190 ? 22.741 12.922 0.884 1.00 90.62 190 HIS A O 1
ATOM 1443 N N . ALA A 1 191 ? 22.357 11.081 -0.335 1.00 93.75 191 ALA A N 1
ATOM 1444 C CA . ALA A 1 191 ? 23.456 11.325 -1.269 1.00 93.75 191 ALA A CA 1
ATOM 1445 C C . ALA A 1 191 ? 23.274 12.638 -2.052 1.00 93.75 191 ALA A C 1
ATOM 1447 O O . ALA A 1 191 ? 24.230 13.391 -2.211 1.00 93.75 191 ALA A O 1
ATOM 1448 N N . LEU A 1 192 ? 22.048 12.939 -2.495 1.00 92.94 192 LEU A N 1
ATOM 1449 C CA . LEU A 1 192 ? 21.719 14.202 -3.161 1.00 92.94 192 LEU A CA 1
ATOM 1450 C C . LEU A 1 192 ? 21.853 15.403 -2.218 1.00 92.94 192 LEU A C 1
ATOM 1452 O O . LEU A 1 192 ? 22.370 16.433 -2.633 1.00 92.94 192 LEU A O 1
ATOM 1456 N N . ALA A 1 193 ? 21.430 15.268 -0.958 1.00 92.31 193 ALA A N 1
ATOM 1457 C CA . ALA A 1 193 ? 21.585 16.322 0.042 1.00 92.31 193 ALA A CA 1
ATOM 1458 C C . ALA A 1 193 ? 23.063 16.622 0.341 1.00 92.31 193 ALA A C 1
ATOM 1460 O O . ALA A 1 193 ? 23.427 17.785 0.455 1.00 92.31 193 ALA A O 1
ATOM 1461 N N . ILE A 1 194 ? 23.914 15.590 0.408 1.00 92.81 194 ILE A N 1
ATOM 1462 C CA . ILE A 1 194 ? 25.369 15.751 0.561 1.00 92.81 194 ILE A CA 1
ATOM 1463 C C . ILE A 1 194 ? 25.979 16.420 -0.676 1.00 92.81 194 ILE A C 1
ATOM 1465 O O . ILE A 1 194 ? 26.829 17.283 -0.532 1.00 92.81 194 ILE A O 1
ATOM 1469 N N . ALA A 1 195 ? 25.553 16.046 -1.886 1.00 89.94 195 ALA A N 1
ATOM 1470 C CA . ALA A 1 195 ? 26.069 16.638 -3.124 1.00 89.94 195 ALA A CA 1
ATOM 1471 C C . ALA A 1 195 ? 25.633 18.101 -3.343 1.00 89.94 195 ALA A C 1
ATOM 1473 O O . ALA A 1 195 ? 26.239 18.798 -4.153 1.00 89.94 195 ALA A O 1
ATOM 1474 N N . ALA A 1 196 ? 24.566 18.542 -2.672 1.00 84.88 196 ALA A N 1
ATOM 1475 C CA . ALA A 1 196 ? 24.041 19.903 -2.744 1.00 84.88 196 ALA A CA 1
ATOM 1476 C C . ALA A 1 196 ? 24.548 20.827 -1.618 1.00 84.88 196 ALA A C 1
ATOM 1478 O O . ALA A 1 196 ? 24.220 22.015 -1.639 1.00 84.88 196 ALA A O 1
ATOM 1479 N N . ALA A 1 197 ? 25.285 20.284 -0.642 1.00 70.94 197 ALA A N 1
ATOM 1480 C CA . ALA A 1 197 ? 25.894 21.007 0.476 1.00 70.94 197 ALA A CA 1
ATOM 1481 C C . ALA A 1 197 ? 27.331 21.431 0.145 1.00 70.94 197 ALA A C 1
ATOM 1483 O O . ALA A 1 197 ? 27.718 22.532 0.596 1.00 70.94 197 ALA A O 1
#

Secondary structure (DSSP, 8-state):
-PPPHHHHHHHHHHHHHHHHT-HHHHHHH-HHHHHHHHHHHHHHHHHHHHHT--HHHHHHHHHHHHHHT---HHHHHHHHHTT-HHHHHHHHHHHH---HHHHHHHHHH--HHHHHHHHHHTT--GGGHHHHHHHHHHHHHHHTTS----HHHHHHHHHHHTTGGG--SHHHHHHHHHHHHHHHHHHHHHHHHHHT-

Foldseek 3Di:
DDDQLLVVLVVLLVVLVVVLPDPVVCVVQNNVRSVVVSVVVSLVVNLVSLVVHDLVRLLVNLVSCVVVVVNDLLSLLLNLLQVVLSSNLSLLCVQLVDDSVVSVVCLQDNDLVVQLVSCVSSVHDSVCSQLSVQSSVQSNCVVVVNDDDGSLVSLQSSLVSQVGPPRDDDVNVSSVVSNVVVVVVVVVVVVVVVVVD

Sequence (197 aa):
IRLPADCRHMLLIKLGETLKTSPLVMALMGTARAERVMREACVKASVTLIEGTRQEEHAALIEHLRLRGDLTASFLIRTIAHGKVDFFGSALVALSQQSEPRVRALLAGGHDVALQALFRSAGLAAATHAVILRALKIWREVANGKRVAGVQEVSWLMLKELGGQSAEGDLAALVKSIHLDALRENARGHALAIAAA

pLDDT: mean 95.27, std 4.19, range [57.28, 98.62]